Protein AF-A0A9W9YYZ0-F1 (afdb_monomer)

Secondary structure (DSSP, 8-state):
--------GGGGSPBGGGS-HHHHHHHHHHHS-S-SSSS-HHHHHHHTT--HHHHHHHHTSS-HHHHHHHHHTTSBHHHHHHHHHHTT-HHHHHHHHTTTTTSPPHHHHHHHHHHHHHHHHSPBSSS-------S-----STTSHHHHHHHHHHH-S-EEEEESTTTTT-HHHHHHHHHHHHS-HHHHHHHEEEEE--GGGGGG--TTTTTS--EETTTS-HHHHHHHHHHHTTB---

Foldseek 3Di:
DDPPDDDDPQQQFFFQLQFDPVLLVLLQPLQVDPDPPDNHVLQLCVLLVDDPVVSVVLVVDPRSSVVCCVPVRSDGLVVSLVSCVVSVVPVSSVVSVVRRVVGDGNNVVVVVVVLVVVLVPFDFDPLADDDPPPVPPPDDDDPVQPVVLVVCLVRHQADEAEQDPVLVVDPVNVSVVVSLVPDDPVSNLLHYAYEYDDPVRPVVPDPSCVPHDYQYCPPDDPVVSSVVVSVSSRTDDD

Structure (mmCIF, N/CA/C/O backbone):
data_AF-A0A9W9YYZ0-F1
#
_entry.id   AF-A0A9W9YYZ0-F1
#
loop_
_atom_site.group_PDB
_atom_site.id
_atom_site.type_symbol
_atom_site.label_atom_id
_atom_site.label_alt_id
_atom_site.label_comp_id
_atom_site.label_asym_id
_atom_site.label_entity_id
_atom_site.label_seq_id
_atom_site.pdbx_PDB_ins_code
_atom_site.Cartn_x
_atom_site.Cartn_y
_atom_site.Cartn_z
_atom_site.occupancy
_atom_site.B_iso_or_equiv
_atom_site.auth_seq_id
_atom_site.auth_comp_id
_atom_site.auth_asym_id
_atom_site.auth_atom_id
_atom_site.pdbx_PDB_model_num
ATOM 1 N N . MET A 1 1 ? -28.526 -23.597 -0.978 1.00 31.61 1 MET A N 1
ATOM 2 C CA . MET A 1 1 ? -27.496 -24.204 -1.844 1.00 31.61 1 MET A CA 1
ATOM 3 C C . MET A 1 1 ? -26.631 -23.067 -2.337 1.00 31.61 1 MET A C 1
ATOM 5 O O . MET A 1 1 ? -27.160 -22.155 -2.956 1.00 31.61 1 MET A O 1
ATOM 9 N N . ALA A 1 2 ? -25.381 -23.022 -1.882 1.00 35.69 2 ALA A N 1
ATOM 10 C CA . ALA A 1 2 ? -24.459 -21.939 -2.191 1.00 35.69 2 ALA A CA 1
ATOM 11 C C . ALA A 1 2 ? -24.052 -22.037 -3.664 1.00 35.69 2 ALA A C 1
ATOM 13 O O . ALA A 1 2 ? -23.705 -23.118 -4.132 1.00 35.69 2 ALA A O 1
ATOM 14 N N . HIS A 1 3 ? -24.140 -20.917 -4.377 1.00 35.41 3 HIS A N 1
ATOM 15 C CA . HIS A 1 3 ? -23.473 -20.754 -5.656 1.00 35.41 3 HIS A CA 1
ATOM 16 C C . HIS A 1 3 ? -21.964 -20.764 -5.381 1.00 35.41 3 HIS A C 1
ATOM 18 O O . HIS A 1 3 ? -21.430 -19.786 -4.862 1.00 35.41 3 HIS A O 1
ATOM 24 N N . ASP A 1 4 ? -21.309 -21.890 -5.665 1.00 41.94 4 ASP A N 1
ATOM 25 C CA . ASP A 1 4 ? -19.878 -21.916 -5.958 1.00 41.94 4 ASP A CA 1
ATOM 26 C C . ASP A 1 4 ? -19.694 -21.114 -7.250 1.00 41.94 4 ASP A C 1
ATOM 28 O O . ASP A 1 4 ? -19.924 -21.607 -8.354 1.00 41.94 4 ASP A O 1
ATOM 32 N N . GLU A 1 5 ? -19.403 -19.823 -7.098 1.00 50.62 5 GLU A N 1
ATOM 33 C CA . GLU A 1 5 ? -18.944 -18.988 -8.199 1.00 50.62 5 GLU A CA 1
ATOM 34 C C . GLU A 1 5 ? -17.566 -19.489 -8.647 1.00 50.62 5 GLU A C 1
ATOM 36 O O . GLU A 1 5 ? -16.639 -19.627 -7.849 1.00 50.62 5 GLU A O 1
ATOM 41 N N . ASP A 1 6 ? -17.497 -19.776 -9.942 1.00 46.56 6 ASP A N 1
ATOM 42 C CA . ASP A 1 6 ? -16.366 -20.223 -10.748 1.00 46.56 6 ASP A CA 1
ATOM 43 C C . ASP A 1 6 ? -14.996 -19.732 -10.229 1.00 46.56 6 ASP A C 1
ATOM 45 O O . ASP A 1 6 ? -14.634 -18.552 -10.320 1.00 46.56 6 ASP A O 1
ATOM 49 N N . ILE A 1 7 ? -14.225 -20.652 -9.641 1.00 48.91 7 ILE A N 1
ATOM 50 C CA . ILE A 1 7 ? -12.897 -20.383 -9.081 1.00 48.91 7 ILE A CA 1
ATOM 51 C C . ILE A 1 7 ? -11.905 -20.307 -10.242 1.00 48.91 7 ILE A C 1
ATOM 53 O O . ILE A 1 7 ? -11.339 -21.313 -10.668 1.00 48.91 7 ILE A O 1
ATOM 57 N N . THR A 1 8 ? -11.665 -19.103 -10.756 1.00 57.97 8 THR A N 1
ATOM 58 C CA . THR A 1 8 ? -10.634 -18.892 -11.779 1.00 57.97 8 THR A CA 1
ATOM 59 C C . THR A 1 8 ? -9.250 -18.753 -11.132 1.00 57.97 8 THR A C 1
ATOM 61 O O . THR A 1 8 ? -9.070 -18.040 -10.144 1.00 57.97 8 THR A O 1
ATOM 64 N N . SER A 1 9 ? -8.241 -19.430 -11.696 1.00 60.69 9 SER A N 1
ATOM 65 C CA . SER A 1 9 ? -6.830 -19.388 -11.253 1.00 60.69 9 SER A CA 1
ATOM 66 C C . SER A 1 9 ? -6.274 -17.959 -11.104 1.00 60.69 9 SER A C 1
ATOM 68 O O . SER A 1 9 ? -5.409 -17.718 -10.263 1.00 60.69 9 SER A O 1
ATOM 70 N N . ALA A 1 10 ? -6.816 -17.008 -11.871 1.00 63.31 10 ALA A N 1
ATOM 71 C CA . ALA A 1 10 ? -6.419 -15.602 -11.894 1.00 63.31 10 ALA A CA 1
ATOM 72 C C . ALA A 1 10 ? -6.662 -14.859 -10.563 1.00 63.31 10 ALA A C 1
ATOM 74 O O . ALA A 1 10 ? -5.933 -13.930 -10.228 1.00 63.31 10 ALA A O 1
ATOM 75 N N . ASP A 1 11 ? -7.642 -15.275 -9.754 1.00 67.75 11 ASP A N 1
ATOM 76 C CA . ASP A 1 11 ? -7.996 -14.570 -8.509 1.00 67.75 11 ASP A CA 1
ATOM 77 C C . ASP A 1 11 ? -6.994 -14.793 -7.357 1.00 67.75 11 ASP A C 1
ATOM 79 O O . ASP A 1 11 ? -7.051 -14.102 -6.328 1.00 67.75 11 ASP A O 1
ATOM 83 N N . ASN A 1 12 ? -6.072 -15.745 -7.526 1.00 79.38 12 ASN A N 1
ATOM 84 C CA . ASN A 1 12 ? -4.993 -16.026 -6.579 1.00 79.38 12 ASN A CA 1
ATOM 85 C C . ASN A 1 12 ? -3.686 -15.304 -6.933 1.00 79.38 12 ASN A C 1
ATOM 87 O O . ASN A 1 12 ? -2.790 -15.226 -6.089 1.00 79.38 12 ASN A O 1
ATOM 91 N N . GLU A 1 13 ? -3.566 -14.767 -8.146 1.00 87.38 13 GLU A N 1
ATOM 92 C CA . GLU A 1 13 ? -2.352 -14.095 -8.595 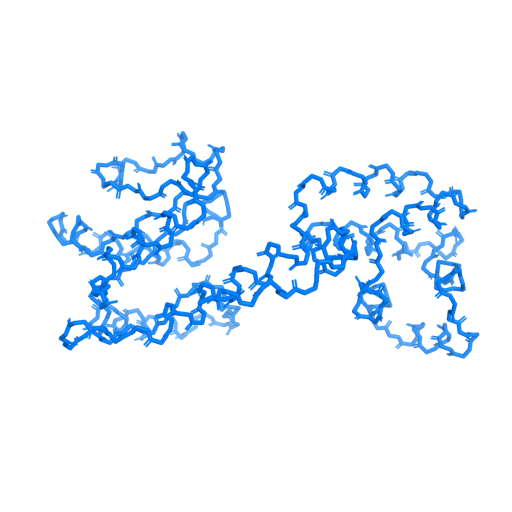1.00 87.38 13 GLU A CA 1
ATOM 93 C C . GLU A 1 13 ? -2.302 -12.666 -8.056 1.00 87.38 13 GLU A C 1
ATOM 95 O O . GLU A 1 13 ? -3.263 -11.902 -8.133 1.00 87.38 13 GLU A O 1
ATOM 100 N N . LYS A 1 14 ? -1.169 -12.298 -7.456 1.00 91.12 14 LYS A N 1
ATOM 101 C CA . LYS A 1 14 ? -0.983 -10.968 -6.871 1.00 91.12 14 LYS A CA 1
ATOM 102 C C . LYS A 1 14 ? -0.700 -9.956 -7.977 1.00 91.12 14 LYS A C 1
ATOM 104 O O . LYS A 1 14 ? 0.178 -10.183 -8.813 1.00 91.12 14 LYS A O 1
ATOM 109 N N . LEU A 1 15 ? -1.427 -8.843 -7.951 1.00 92.19 15 LEU A N 1
ATOM 110 C CA . LEU A 1 15 ? -1.384 -7.803 -8.978 1.00 92.19 15 LEU A CA 1
ATOM 111 C C . LEU A 1 15 ? -0.558 -6.603 -8.523 1.00 92.19 15 LEU A C 1
ATOM 113 O O . LEU A 1 15 ? -0.473 -6.299 -7.331 1.00 92.19 15 LEU A O 1
ATOM 117 N N . VAL A 1 16 ? 0.026 -5.886 -9.480 1.00 91.62 16 VAL A N 1
ATOM 118 C CA . VAL A 1 16 ? 0.913 -4.748 -9.191 1.00 91.62 16 VAL A CA 1
ATOM 119 C C . VAL A 1 16 ? 0.155 -3.549 -8.620 1.00 91.62 16 VAL A C 1
ATOM 121 O O . VAL A 1 16 ? 0.647 -2.871 -7.715 1.00 91.62 16 VAL A O 1
ATOM 124 N N . LYS A 1 17 ? -1.075 -3.300 -9.080 1.00 90.19 17 LYS A N 1
ATOM 125 C CA . LYS A 1 17 ? -1.920 -2.214 -8.550 1.00 90.19 17 LYS A CA 1
ATOM 126 C C . LYS A 1 17 ? -2.249 -2.378 -7.063 1.00 90.19 17 LYS A C 1
ATOM 128 O O . LYS A 1 17 ? -2.494 -1.389 -6.379 1.00 90.19 17 LYS A O 1
ATOM 133 N N . ASP A 1 18 ? -2.244 -3.618 -6.577 1.00 89.12 18 ASP A N 1
ATOM 134 C CA . ASP A 1 18 ? -2.640 -3.977 -5.215 1.00 89.12 18 ASP A CA 1
ATOM 135 C C . ASP A 1 18 ? -1.448 -3.966 -4.237 1.00 89.12 18 ASP A C 1
ATOM 137 O O . ASP A 1 18 ? -1.611 -4.222 -3.040 1.00 89.12 18 ASP A O 1
ATOM 141 N N . MET A 1 19 ? -0.246 -3.650 -4.732 1.00 88.00 19 MET A N 1
ATOM 142 C CA . MET A 1 19 ? 0.967 -3.534 -3.926 1.00 88.00 19 MET A CA 1
ATOM 143 C C . MET A 1 19 ? 0.906 -2.345 -2.950 1.00 88.00 19 MET A C 1
ATOM 145 O O . MET A 1 19 ? 0.228 -1.346 -3.205 1.00 88.00 19 MET A O 1
ATOM 149 N N . PRO A 1 20 ? 1.639 -2.411 -1.821 1.00 85.31 20 PRO A N 1
ATOM 150 C CA . PRO A 1 20 ? 1.725 -1.293 -0.888 1.00 85.31 20 PRO A CA 1
ATOM 151 C C . PRO A 1 20 ? 2.354 -0.054 -1.540 1.00 85.31 20 PRO A C 1
ATOM 153 O O . PRO A 1 20 ? 3.212 -0.157 -2.415 1.00 85.31 20 PRO A O 1
ATOM 156 N N . LYS A 1 21 ? 1.983 1.134 -1.046 1.00 85.25 21 LYS A N 1
ATOM 157 C CA . LYS A 1 21 ? 2.459 2.432 -1.568 1.00 85.25 21 LYS A CA 1
ATOM 158 C C . LYS A 1 21 ? 3.984 2.550 -1.615 1.00 85.25 21 LYS A C 1
ATOM 160 O O . LYS A 1 21 ? 4.525 3.181 -2.523 1.00 85.25 21 LYS A O 1
ATOM 165 N N . ASP A 1 22 ? 4.673 1.930 -0.665 1.00 85.44 22 ASP A N 1
ATOM 166 C CA . ASP A 1 22 ? 6.136 1.914 -0.613 1.00 85.44 22 ASP A CA 1
ATOM 167 C C . ASP A 1 22 ? 6.735 1.207 -1.835 1.00 85.44 22 ASP A C 1
ATOM 169 O O . ASP A 1 22 ? 7.744 1.659 -2.374 1.00 85.44 22 ASP A O 1
ATOM 173 N N . ALA A 1 23 ? 6.079 0.152 -2.332 1.00 89.19 23 ALA A N 1
ATOM 174 C CA . ALA A 1 23 ? 6.495 -0.545 -3.544 1.00 89.19 23 ALA A CA 1
ATOM 175 C C . ALA A 1 23 ? 6.321 0.339 -4.785 1.00 89.19 23 ALA A C 1
ATOM 177 O O . ALA A 1 23 ? 7.225 0.424 -5.613 1.00 89.19 23 ALA A O 1
ATOM 178 N N . HIS A 1 24 ? 5.194 1.051 -4.900 1.00 92.31 24 HIS A N 1
ATOM 179 C CA . HIS A 1 24 ? 4.974 2.005 -5.996 1.00 92.31 24 HIS A CA 1
ATOM 180 C C . HIS A 1 24 ? 5.991 3.148 -5.952 1.00 92.31 24 HIS A C 1
ATOM 182 O O . HIS A 1 24 ? 6.546 3.527 -6.979 1.00 92.31 24 HIS A O 1
ATOM 188 N N . THR A 1 25 ? 6.297 3.652 -4.757 1.00 90.12 25 THR A N 1
ATOM 189 C CA . THR A 1 25 ? 7.314 4.695 -4.551 1.00 90.12 25 THR A CA 1
ATOM 190 C C . THR A 1 25 ? 8.702 4.208 -4.962 1.00 90.12 25 THR A C 1
ATOM 192 O O . THR A 1 25 ? 9.439 4.933 -5.634 1.00 90.12 25 THR A O 1
ATOM 195 N N . MET A 1 26 ? 9.047 2.968 -4.605 1.00 92.50 26 MET A N 1
ATOM 196 C CA . MET A 1 26 ? 10.281 2.315 -5.035 1.00 92.50 26 MET A CA 1
ATOM 197 C C . MET A 1 26 ? 10.333 2.210 -6.568 1.00 92.50 26 MET A C 1
ATOM 199 O O . MET A 1 26 ? 11.279 2.713 -7.174 1.00 92.50 26 MET A O 1
ATOM 203 N N . LEU A 1 27 ? 9.288 1.684 -7.217 1.00 92.50 27 LEU A N 1
ATOM 204 C CA . LEU A 1 27 ? 9.217 1.585 -8.681 1.00 92.50 27 LEU A CA 1
ATOM 205 C C . LEU A 1 27 ? 9.415 2.943 -9.366 1.00 92.50 27 LEU A C 1
ATOM 207 O O . LEU A 1 27 ? 10.228 3.054 -10.284 1.00 92.50 27 LEU A O 1
ATOM 211 N N . ILE A 1 28 ? 8.734 3.989 -8.888 1.00 91.81 28 ILE A N 1
ATOM 212 C CA . ILE A 1 28 ? 8.876 5.355 -9.410 1.00 91.81 28 ILE A CA 1
ATOM 213 C C . ILE A 1 28 ? 10.330 5.824 -9.294 1.00 91.81 28 ILE A C 1
ATOM 215 O O . ILE A 1 28 ? 10.915 6.272 -10.277 1.00 91.81 28 ILE A O 1
ATOM 219 N N . LYS A 1 29 ? 10.948 5.670 -8.119 1.00 90.12 29 LYS A N 1
ATOM 220 C CA . LYS A 1 29 ? 12.329 6.110 -7.873 1.00 90.12 29 LYS A CA 1
ATOM 221 C C . LYS A 1 29 ? 13.344 5.400 -8.776 1.00 90.12 29 LYS A C 1
ATOM 223 O O . LYS A 1 29 ? 14.281 6.038 -9.253 1.00 90.12 29 LYS A O 1
ATOM 228 N N . HIS A 1 30 ? 13.179 4.096 -8.995 1.00 88.44 30 HIS A N 1
ATOM 229 C CA . HIS A 1 30 ? 14.150 3.280 -9.727 1.00 88.44 30 HIS A CA 1
ATOM 230 C C . HIS A 1 30 ? 13.963 3.303 -11.250 1.00 88.44 30 HIS A C 1
ATOM 232 O O . HIS A 1 30 ? 14.950 3.172 -11.984 1.00 88.44 30 HIS A O 1
ATOM 238 N N . LEU A 1 31 ? 12.726 3.456 -11.733 1.00 89.50 31 LEU A N 1
ATOM 239 C CA . LEU A 1 31 ? 12.404 3.482 -13.164 1.00 89.50 31 LEU A CA 1
ATOM 240 C C . LEU A 1 31 ? 12.358 4.899 -13.745 1.00 89.50 31 LEU A C 1
ATOM 242 O O . LEU A 1 31 ? 12.490 5.047 -14.959 1.00 89.50 31 LEU A O 1
ATOM 246 N N . GLN A 1 32 ? 12.252 5.937 -12.913 1.00 88.31 32 GLN A N 1
ATOM 247 C CA . GLN A 1 32 ? 12.321 7.342 -13.325 1.00 88.31 32 GLN A CA 1
ATOM 248 C C . GLN A 1 32 ? 13.553 8.051 -12.723 1.00 88.31 32 GLN A C 1
ATOM 250 O O . GLN A 1 32 ? 13.413 9.004 -11.950 1.00 88.31 32 GLN A O 1
ATOM 255 N N . PRO A 1 33 ? 14.786 7.601 -13.037 1.00 80.62 33 PRO A N 1
ATOM 256 C CA . PRO A 1 33 ? 15.986 8.274 -12.561 1.00 80.62 33 PRO A CA 1
ATOM 257 C C . PRO A 1 33 ? 16.118 9.667 -13.190 1.00 80.62 33 PRO A C 1
ATOM 259 O O . PRO A 1 33 ? 15.729 9.896 -14.333 1.00 80.62 33 PRO A O 1
ATOM 262 N N . LYS A 1 34 ? 16.748 10.597 -12.461 1.00 71.38 34 LYS A N 1
ATOM 263 C CA . LYS A 1 34 ? 17.089 11.935 -12.985 1.00 71.38 34 LYS A CA 1
ATOM 264 C C . LYS A 1 34 ? 18.114 11.884 -14.125 1.00 71.38 34 LYS A C 1
ATOM 266 O O . LYS A 1 34 ? 18.208 12.824 -14.906 1.00 71.38 34 LYS A O 1
ATOM 271 N N . ASN A 1 35 ? 18.899 10.808 -14.196 1.00 67.81 35 ASN A N 1
ATOM 272 C CA . ASN A 1 35 ? 19.857 10.586 -15.269 1.00 67.81 35 ASN A CA 1
ATOM 273 C C . ASN A 1 35 ? 19.159 9.907 -16.457 1.00 67.81 35 ASN A C 1
ATOM 275 O O . ASN A 1 35 ? 18.571 8.837 -16.306 1.00 67.81 35 ASN A O 1
ATOM 279 N N . ILE A 1 36 ? 19.234 10.539 -17.628 1.00 64.81 36 ILE A N 1
ATOM 280 C CA . ILE A 1 36 ? 18.564 10.111 -18.864 1.00 64.81 36 ILE A CA 1
ATOM 281 C C . ILE A 1 36 ? 19.240 8.862 -19.455 1.00 64.81 36 ILE A C 1
ATOM 283 O O . ILE A 1 36 ? 18.594 8.067 -20.137 1.00 64.81 36 ILE A O 1
ATOM 287 N N . PHE A 1 37 ? 20.527 8.658 -19.164 1.00 60.19 37 PHE A N 1
ATOM 288 C CA . PHE A 1 37 ? 21.305 7.539 -19.680 1.00 60.19 37 PHE A CA 1
ATOM 289 C C . PHE A 1 37 ? 21.118 6.309 -18.784 1.00 60.19 37 PHE A C 1
ATOM 291 O O . PHE A 1 37 ? 21.808 6.134 -17.781 1.00 60.19 37 PHE A O 1
ATOM 298 N N . GLY A 1 38 ? 20.144 5.466 -19.128 1.00 72.06 38 GLY A N 1
ATOM 299 C CA . GLY A 1 38 ? 19.895 4.206 -18.434 1.00 72.06 38 GLY A CA 1
ATOM 300 C C . GLY A 1 38 ? 18.612 3.511 -18.881 1.00 72.06 38 GLY A C 1
ATOM 301 O O . GLY A 1 38 ? 17.783 4.076 -19.593 1.00 72.06 38 GLY A O 1
ATOM 302 N N . ARG A 1 39 ? 18.434 2.265 -18.432 1.00 84.00 39 ARG A N 1
ATOM 303 C CA . ARG A 1 39 ? 17.202 1.499 -18.652 1.00 84.00 39 ARG A CA 1
ATOM 304 C C . ARG A 1 39 ? 16.124 1.972 -17.684 1.00 84.00 39 ARG A C 1
ATOM 306 O O . ARG A 1 39 ? 16.121 1.609 -16.505 1.00 84.00 39 ARG A O 1
ATOM 313 N N . ASN A 1 40 ? 15.264 2.836 -18.202 1.00 90.12 40 ASN A N 1
ATOM 314 C CA . ASN A 1 40 ? 14.230 3.552 -17.469 1.00 90.12 40 ASN A CA 1
ATOM 315 C C . ASN A 1 40 ? 12.827 3.057 -17.863 1.00 90.12 40 ASN A C 1
ATOM 317 O O . ASN A 1 40 ? 12.664 2.068 -18.583 1.00 90.12 40 ASN A O 1
ATOM 321 N N . TYR A 1 41 ? 11.813 3.777 -17.390 1.00 91.69 41 TYR A N 1
ATOM 322 C CA . TYR A 1 41 ? 10.408 3.488 -17.639 1.00 91.69 41 TYR A CA 1
ATOM 323 C C . TYR A 1 41 ? 10.030 3.422 -19.124 1.00 91.69 41 TYR A C 1
ATOM 325 O O . TYR A 1 41 ? 9.053 2.756 -19.434 1.00 91.69 41 TYR A O 1
ATOM 333 N N . LYS A 1 42 ? 10.774 4.057 -20.044 1.00 92.06 42 LYS A N 1
ATOM 334 C CA . LYS A 1 42 ? 10.462 4.033 -21.484 1.00 92.06 42 LYS A CA 1
ATOM 335 C C . LYS A 1 42 ? 10.657 2.637 -22.069 1.00 92.06 42 LYS A C 1
ATOM 337 O O . LYS A 1 42 ? 9.759 2.107 -22.710 1.00 92.06 42 LYS A O 1
ATOM 342 N N . LEU A 1 43 ? 11.804 2.016 -21.779 1.00 92.00 43 LEU A N 1
ATOM 343 C CA . LEU A 1 43 ? 12.082 0.636 -22.192 1.00 92.00 43 LEU A CA 1
ATOM 344 C C . LEU A 1 43 ? 11.133 -0.349 -21.501 1.00 92.00 43 LEU A C 1
ATOM 346 O O . LEU A 1 43 ? 10.720 -1.345 -22.087 1.00 92.00 43 LEU A O 1
ATOM 350 N N . PHE A 1 44 ? 10.782 -0.067 -20.247 1.00 93.38 44 PHE A N 1
ATOM 351 C CA . PHE A 1 44 ? 9.818 -0.882 -19.522 1.00 93.38 44 PHE A CA 1
ATOM 352 C C . PHE A 1 44 ? 8.404 -0.776 -20.120 1.00 93.38 44 PHE A C 1
ATOM 354 O O . PHE A 1 44 ? 7.737 -1.793 -20.284 1.00 93.38 44 PHE A O 1
ATOM 361 N N . ALA A 1 45 ? 7.969 0.427 -20.504 1.00 93.75 45 ALA A N 1
ATOM 362 C CA . ALA A 1 45 ? 6.695 0.665 -21.177 1.00 93.75 45 ALA A CA 1
ATOM 363 C C . ALA A 1 45 ? 6.638 -0.041 -22.540 1.00 93.75 45 ALA A C 1
ATOM 365 O O . ALA A 1 45 ? 5.661 -0.728 -22.827 1.00 93.75 45 ALA A O 1
ATOM 366 N N . ASP A 1 46 ? 7.706 0.038 -23.335 1.00 93.62 46 ASP A N 1
ATOM 367 C CA . ASP A 1 46 ? 7.830 -0.700 -24.599 1.00 93.62 46 ASP A CA 1
ATOM 368 C C . ASP A 1 46 ? 7.628 -2.214 -24.387 1.00 93.62 46 ASP A C 1
ATOM 370 O O . ASP A 1 46 ? 6.750 -2.827 -24.994 1.00 93.62 46 ASP A O 1
ATOM 374 N N . LYS A 1 47 ? 8.320 -2.802 -23.400 1.00 92.94 47 LYS A N 1
ATOM 375 C CA . LYS A 1 47 ? 8.140 -4.217 -23.017 1.00 92.94 47 LYS A CA 1
ATOM 376 C C . LYS A 1 47 ? 6.738 -4.554 -22.496 1.00 92.94 47 LYS A C 1
ATOM 378 O O . LYS A 1 47 ? 6.292 -5.691 -22.631 1.00 92.94 47 LYS A O 1
ATOM 383 N N . LEU A 1 48 ? 6.027 -3.591 -21.912 1.00 92.69 48 LEU A N 1
ATOM 384 C CA . LEU A 1 48 ? 4.632 -3.745 -21.480 1.00 92.69 48 LEU A CA 1
ATOM 385 C C . LEU A 1 48 ? 3.621 -3.656 -22.639 1.00 92.69 48 LEU A C 1
ATOM 387 O O . LEU A 1 48 ? 2.423 -3.890 -22.413 1.00 92.69 48 LEU A O 1
ATOM 391 N N . GLY A 1 49 ? 4.098 -3.362 -23.854 1.00 92.50 49 GLY A N 1
ATOM 392 C CA . GLY A 1 49 ? 3.315 -3.261 -25.083 1.00 92.50 49 GLY A CA 1
ATOM 393 C C . GLY A 1 49 ? 2.784 -1.858 -25.374 1.00 92.50 49 GLY A C 1
ATOM 394 O O . GLY A 1 49 ? 1.766 -1.739 -26.053 1.00 92.50 49 GLY A O 1
ATOM 395 N N . TYR A 1 50 ? 3.403 -0.807 -24.828 1.00 93.56 50 TYR A N 1
ATOM 396 C CA . TYR A 1 50 ? 3.078 0.570 -25.211 1.00 93.56 50 TYR A CA 1
ATOM 397 C C . TYR A 1 50 ? 3.573 0.854 -26.629 1.00 93.56 50 TYR A C 1
ATOM 399 O O . TYR A 1 50 ? 4.669 0.440 -27.002 1.00 93.56 50 TYR A O 1
ATOM 407 N N . SER A 1 51 ? 2.790 1.594 -27.415 1.00 94.56 51 SER A N 1
ATOM 408 C CA . SER A 1 51 ? 3.280 2.093 -28.697 1.00 94.56 51 SER A CA 1
ATOM 409 C C . SER A 1 51 ? 4.278 3.232 -28.485 1.00 94.56 51 SER A C 1
ATOM 411 O O . SER A 1 51 ? 4.310 3.880 -27.436 1.00 94.56 51 SER A O 1
ATOM 413 N N . TYR A 1 52 ? 5.057 3.547 -29.519 1.00 92.19 52 TYR A N 1
ATOM 414 C CA . TYR A 1 52 ? 5.956 4.701 -29.492 1.00 92.19 52 TYR A CA 1
ATOM 415 C C . TYR A 1 52 ? 5.226 6.013 -29.144 1.00 92.19 52 TYR A C 1
ATOM 417 O O . TYR A 1 52 ? 5.743 6.828 -28.382 1.00 92.19 52 TYR A O 1
ATOM 425 N N . GLN A 1 53 ? 4.006 6.197 -29.660 1.00 93.19 53 GLN A N 1
ATOM 426 C CA . GLN A 1 53 ? 3.187 7.380 -29.385 1.00 93.19 53 GLN A CA 1
ATOM 427 C C . GLN A 1 53 ? 2.745 7.433 -27.921 1.00 93.19 53 GLN A C 1
ATOM 429 O O . GLN A 1 53 ? 2.785 8.498 -27.308 1.00 93.19 53 GLN A O 1
ATOM 434 N N . ASP A 1 54 ? 2.391 6.288 -27.335 1.00 92.75 54 ASP A N 1
ATOM 435 C CA . ASP A 1 54 ? 2.010 6.229 -25.924 1.00 92.75 54 ASP A CA 1
ATOM 436 C C . ASP A 1 54 ? 3.211 6.522 -25.013 1.00 92.75 54 ASP A C 1
ATOM 438 O O . ASP A 1 54 ? 3.074 7.203 -23.999 1.00 92.75 54 ASP A O 1
ATOM 442 N N . ILE A 1 55 ? 4.414 6.075 -25.390 1.00 92.75 55 ILE A N 1
ATOM 443 C CA . ILE A 1 55 ? 5.647 6.398 -24.660 1.00 92.75 55 ILE A CA 1
ATOM 444 C C . ILE A 1 55 ? 5.934 7.902 -24.735 1.00 92.75 55 ILE A C 1
ATOM 446 O O . ILE A 1 55 ? 6.204 8.516 -23.704 1.00 92.75 55 ILE A O 1
ATOM 450 N N . GLN A 1 56 ? 5.804 8.527 -25.910 1.00 92.25 56 GLN A N 1
ATOM 451 C CA . GLN A 1 56 ? 5.919 9.986 -26.037 1.00 92.25 56 GLN A CA 1
ATOM 452 C C . GLN A 1 56 ? 4.868 10.724 -25.199 1.00 92.25 56 GLN A C 1
ATOM 454 O O . GLN A 1 56 ? 5.164 11.748 -24.582 1.00 92.25 56 GLN A O 1
ATOM 459 N N . TYR A 1 57 ? 3.644 10.199 -25.134 1.00 92.88 57 TYR A N 1
ATOM 460 C CA . TYR A 1 57 ? 2.606 10.755 -24.277 1.00 92.88 57 TYR A CA 1
ATOM 461 C C . TYR A 1 57 ? 2.990 10.664 -22.797 1.00 92.88 57 TYR A C 1
ATOM 463 O O . TYR A 1 57 ? 2.868 11.659 -22.086 1.00 92.88 57 TYR A O 1
ATOM 471 N N . LEU A 1 58 ? 3.516 9.526 -22.338 1.00 90.81 58 LEU A N 1
ATOM 472 C CA . LEU A 1 58 ? 4.019 9.363 -20.971 1.00 90.81 58 LEU A CA 1
ATOM 473 C C . LEU A 1 58 ? 5.150 10.351 -20.649 1.00 90.81 58 LEU A C 1
ATOM 475 O O . LEU A 1 58 ? 5.194 10.884 -19.546 1.00 90.81 58 LEU A O 1
ATOM 479 N N . GLU A 1 59 ? 6.033 10.650 -21.603 1.00 88.62 59 GLU A N 1
ATOM 480 C CA . GLU A 1 59 ? 7.109 11.636 -21.418 1.00 88.62 59 GLU A CA 1
ATOM 481 C C . GLU A 1 59 ? 6.597 13.050 -21.137 1.00 88.62 59 GLU A C 1
ATOM 483 O O . GLU A 1 59 ? 7.247 13.805 -20.417 1.00 88.62 59 GLU A O 1
ATOM 488 N N . SER A 1 60 ? 5.427 13.402 -21.675 1.00 88.25 60 SER A N 1
ATOM 489 C CA . SER A 1 60 ? 4.793 14.702 -21.428 1.00 88.25 60 SER A CA 1
ATOM 490 C C . SER A 1 60 ? 4.184 14.835 -20.025 1.00 88.25 60 SER A C 1
ATOM 492 O O . SER A 1 60 ? 3.685 15.901 -19.665 1.00 88.25 60 SER A O 1
ATOM 494 N N . LYS A 1 61 ? 4.184 13.758 -19.230 1.00 88.12 61 LYS A N 1
ATOM 495 C CA . LYS A 1 61 ? 3.542 13.694 -17.915 1.00 88.12 61 LYS A CA 1
ATOM 496 C C . LYS A 1 61 ? 4.547 13.917 -16.797 1.00 88.12 61 LYS A C 1
ATOM 498 O O . LYS A 1 61 ? 5.678 13.449 -16.852 1.00 88.12 61 LYS A O 1
ATOM 503 N N . ASP A 1 62 ? 4.071 14.504 -15.702 1.00 85.56 62 ASP A N 1
ATOM 504 C CA . ASP A 1 62 ? 4.886 14.693 -14.496 1.00 85.56 62 ASP A CA 1
ATOM 505 C C . ASP A 1 62 ? 5.256 13.362 -13.814 1.00 85.56 62 ASP A C 1
ATOM 507 O O . ASP A 1 62 ? 6.291 13.252 -13.152 1.00 85.56 62 ASP A O 1
ATOM 511 N N . LYS A 1 63 ? 4.401 12.336 -13.951 1.00 88.62 63 LYS A N 1
ATOM 512 C CA . LYS A 1 63 ? 4.521 11.049 -13.241 1.00 88.62 63 LYS A CA 1
ATOM 513 C C . LYS A 1 63 ? 4.291 9.832 -14.156 1.00 88.62 63 LYS A C 1
ATOM 515 O O . LYS A 1 63 ? 3.347 9.072 -13.931 1.00 88.62 63 LYS A O 1
ATOM 520 N N . PRO A 1 64 ? 5.153 9.604 -15.162 1.00 91.88 64 PRO A N 1
ATOM 521 C CA . PRO A 1 64 ? 4.995 8.526 -16.139 1.00 91.88 64 PRO A CA 1
ATOM 522 C C . PRO A 1 64 ? 4.904 7.135 -15.502 1.00 91.88 64 PRO A C 1
ATOM 524 O O . PRO A 1 64 ? 4.047 6.342 -15.878 1.00 91.88 64 PRO A O 1
ATOM 527 N N . VAL A 1 65 ? 5.736 6.827 -14.499 1.00 92.38 65 VAL A N 1
ATOM 528 C CA . VAL A 1 65 ? 5.719 5.497 -13.858 1.00 92.38 65 VAL A CA 1
ATOM 529 C C . VAL A 1 65 ? 4.433 5.260 -13.069 1.00 92.38 65 VAL A C 1
ATOM 531 O O . VAL A 1 65 ? 3.908 4.150 -13.079 1.00 92.38 65 VAL A O 1
ATOM 534 N N . GLN A 1 66 ? 3.898 6.296 -12.416 1.00 92.25 66 GLN A N 1
ATOM 535 C CA . GLN A 1 66 ? 2.619 6.183 -11.717 1.00 92.25 66 GLN A CA 1
ATOM 536 C C . GLN A 1 66 ? 1.492 5.853 -12.704 1.00 92.25 66 GLN A C 1
ATOM 538 O O . GLN A 1 66 ? 0.692 4.964 -12.433 1.00 92.25 66 GLN A O 1
ATOM 543 N N . G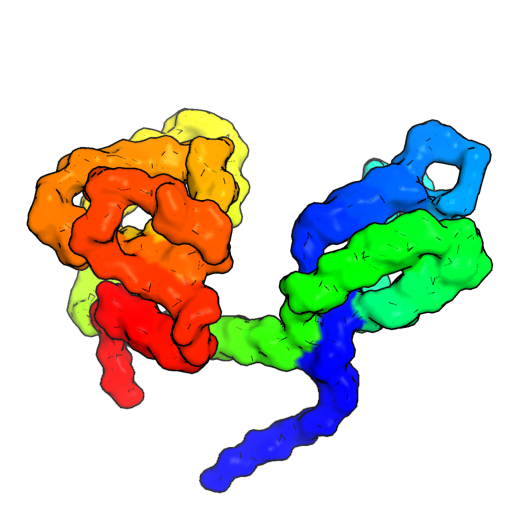LN A 1 67 ? 1.478 6.501 -13.870 1.00 92.56 67 GLN A N 1
ATOM 544 C CA . GLN A 1 67 ? 0.482 6.227 -14.902 1.00 92.56 67 GLN A CA 1
ATOM 545 C C . GLN A 1 67 ? 0.588 4.792 -15.447 1.00 92.56 67 GLN A C 1
ATOM 547 O O . GLN A 1 67 ? -0.430 4.125 -15.602 1.00 92.56 67 GLN A O 1
ATOM 552 N N . ILE A 1 68 ? 1.803 4.270 -15.654 1.00 93.81 68 ILE A N 1
ATOM 553 C CA . ILE A 1 68 ? 2.001 2.867 -16.065 1.00 93.81 68 ILE A CA 1
ATOM 554 C C . ILE A 1 68 ? 1.419 1.897 -15.023 1.00 93.81 68 ILE A C 1
ATOM 556 O O . ILE A 1 68 ? 0.793 0.901 -15.385 1.00 93.81 68 ILE A O 1
ATOM 560 N N . ILE A 1 69 ? 1.601 2.177 -13.727 1.00 93.19 69 ILE A N 1
ATOM 561 C CA . ILE A 1 69 ? 1.022 1.364 -12.644 1.00 93.19 69 ILE A CA 1
ATOM 562 C C . ILE A 1 69 ? -0.510 1.434 -12.670 1.00 93.19 69 ILE A C 1
ATOM 564 O O . ILE A 1 69 ? -1.166 0.419 -12.459 1.00 93.19 69 ILE A O 1
ATOM 568 N N . GLU A 1 70 ? -1.092 2.597 -12.948 1.00 90.50 70 GLU A N 1
ATOM 569 C CA . GLU A 1 70 ? -2.547 2.765 -13.014 1.00 90.50 70 GLU A CA 1
ATOM 570 C C . GLU A 1 70 ? -3.163 2.054 -14.233 1.00 90.50 70 GLU A C 1
ATOM 572 O O . GLU A 1 70 ? -4.204 1.414 -14.104 1.00 90.50 70 GLU A O 1
ATOM 577 N N . GLU A 1 71 ? -2.506 2.098 -15.395 1.00 91.94 71 GLU A N 1
ATOM 578 C CA . GLU A 1 71 ? -3.020 1.526 -16.649 1.00 91.94 71 GLU A CA 1
ATOM 579 C C . GLU A 1 71 ? -2.710 0.032 -16.831 1.00 91.94 71 GLU A C 1
ATOM 581 O O . GLU A 1 71 ? -3.494 -0.697 -17.441 1.00 91.94 71 GLU A O 1
ATOM 586 N N . LYS A 1 72 ? -1.556 -0.443 -16.345 1.00 92.44 72 LYS A N 1
ATOM 587 C CA . LYS A 1 72 ? -1.094 -1.838 -16.509 1.00 92.44 72 LYS A CA 1
ATOM 588 C C . LYS A 1 72 ? -0.904 -2.579 -15.190 1.00 92.44 72 LYS A C 1
ATOM 590 O O . LYS A 1 72 ? -0.398 -3.703 -15.194 1.00 92.44 72 LYS A O 1
ATOM 595 N N . GLY A 1 73 ? -1.314 -1.996 -14.066 1.00 88.12 73 GLY A N 1
ATOM 596 C CA . GLY A 1 73 ? -1.199 -2.623 -12.748 1.00 88.12 73 GLY A CA 1
ATOM 597 C C . GLY A 1 73 ? -2.110 -3.833 -12.539 1.00 88.12 73 GLY A C 1
ATOM 598 O O . GLY A 1 73 ? -1.939 -4.546 -11.554 1.00 88.12 73 GLY A O 1
ATOM 599 N N . ASP A 1 74 ? -3.045 -4.084 -13.460 1.00 89.38 74 ASP A N 1
ATOM 600 C CA . ASP A 1 74 ? -3.844 -5.314 -13.525 1.00 89.38 74 ASP A CA 1
ATOM 601 C C . ASP A 1 74 ? -3.027 -6.558 -13.904 1.00 89.38 74 ASP A C 1
ATOM 603 O O . ASP A 1 74 ? -3.522 -7.672 -13.768 1.00 89.38 74 ASP A O 1
ATOM 607 N N . ARG A 1 75 ? -1.786 -6.388 -14.374 1.00 92.12 75 ARG A N 1
ATOM 608 C CA . ARG A 1 75 ? -0.862 -7.502 -14.615 1.00 92.12 75 ARG A CA 1
ATOM 609 C C . ARG A 1 75 ? -0.307 -8.062 -13.307 1.00 92.12 75 ARG A C 1
ATOM 611 O O . ARG A 1 75 ? -0.245 -7.379 -12.277 1.00 92.12 75 ARG A O 1
ATOM 618 N N . THR A 1 76 ? 0.155 -9.306 -13.368 1.00 93.75 76 THR A N 1
ATOM 619 C CA . THR A 1 76 ? 0.737 -9.987 -12.211 1.00 93.75 76 THR A CA 1
ATOM 620 C C . THR A 1 76 ? 2.100 -9.405 -11.831 1.00 93.75 76 THR A C 1
ATOM 622 O O . THR A 1 76 ? 2.869 -8.929 -12.671 1.00 93.75 76 THR A O 1
ATOM 625 N N . ILE A 1 77 ? 2.438 -9.477 -10.541 1.00 93.25 77 ILE A N 1
ATOM 626 C CA . ILE A 1 77 ? 3.770 -9.077 -10.057 1.00 93.25 77 ILE A CA 1
ATOM 627 C C . ILE A 1 77 ? 4.857 -9.958 -10.697 1.00 93.25 77 ILE A C 1
ATOM 629 O O . ILE A 1 77 ? 5.932 -9.464 -11.031 1.00 93.25 77 ILE A O 1
ATOM 633 N N . ALA A 1 78 ? 4.568 -11.244 -10.921 1.00 92.69 78 ALA A N 1
ATOM 634 C CA . ALA A 1 78 ? 5.488 -12.183 -11.561 1.00 92.69 78 ALA A CA 1
ATOM 635 C C . ALA A 1 78 ? 5.829 -11.774 -13.005 1.00 92.69 78 ALA A C 1
ATOM 637 O O . ALA A 1 78 ? 7.003 -11.794 -13.383 1.00 92.69 78 ALA A O 1
ATOM 638 N N . GLU A 1 79 ? 4.837 -11.331 -13.787 1.00 94.31 79 GLU A N 1
ATOM 639 C CA . GLU A 1 79 ? 5.068 -10.777 -15.125 1.00 94.31 79 GLU A CA 1
ATOM 640 C C . GLU A 1 79 ? 6.001 -9.567 -15.068 1.00 94.31 79 GLU A C 1
ATOM 642 O O . GLU A 1 79 ? 7.009 -9.537 -15.771 1.00 94.31 79 GLU A O 1
ATOM 647 N N . TRP A 1 80 ? 5.723 -8.591 -14.201 1.00 94.81 80 TRP A N 1
ATOM 648 C CA . TRP A 1 80 ? 6.561 -7.393 -14.092 1.00 94.81 80 TRP A CA 1
ATOM 649 C C . TRP A 1 80 ? 7.994 -7.735 -13.682 1.00 94.81 80 TRP A C 1
ATOM 651 O O . TRP A 1 80 ? 8.934 -7.197 -14.261 1.00 94.81 80 TRP A O 1
ATOM 661 N N . ILE A 1 81 ? 8.181 -8.675 -12.752 1.00 94.50 81 ILE A N 1
ATOM 662 C CA . ILE A 1 81 ? 9.507 -9.182 -12.371 1.00 94.50 81 ILE A CA 1
ATOM 663 C C . ILE A 1 81 ? 10.227 -9.792 -13.576 1.00 94.50 81 ILE A C 1
ATOM 665 O O . ILE A 1 81 ? 11.411 -9.519 -13.776 1.00 94.50 81 ILE A O 1
ATOM 669 N N . SER A 1 82 ? 9.537 -10.594 -14.392 1.00 95.06 82 SER A N 1
ATOM 670 C CA . SER A 1 82 ? 10.145 -11.193 -15.585 1.00 95.06 82 SER A CA 1
ATOM 671 C C . SER A 1 82 ? 10.586 -10.131 -16.600 1.00 95.06 82 SER A C 1
ATOM 673 O O . SER A 1 82 ? 11.718 -10.181 -17.078 1.00 95.06 82 SER A O 1
ATOM 675 N N . LEU A 1 83 ? 9.759 -9.107 -16.837 1.00 94.31 83 LEU A N 1
ATOM 676 C CA . LEU A 1 83 ? 10.075 -7.995 -17.737 1.00 94.31 83 LEU A CA 1
ATOM 677 C C . LEU A 1 83 ? 11.230 -7.130 -17.205 1.00 94.31 83 LEU A C 1
ATOM 679 O O . LEU A 1 83 ? 12.092 -6.711 -17.977 1.00 94.31 83 LEU A O 1
ATOM 683 N N . LEU A 1 84 ? 11.290 -6.897 -15.888 1.00 93.88 84 LEU A N 1
ATOM 684 C CA . LEU A 1 84 ? 12.389 -6.176 -15.234 1.00 93.88 84 LEU A CA 1
ATOM 685 C C . LEU A 1 84 ? 13.719 -6.940 -15.344 1.00 93.88 84 LEU A C 1
ATOM 687 O O . LEU A 1 84 ? 14.766 -6.339 -15.597 1.00 93.88 84 LEU A O 1
ATOM 691 N N . LYS A 1 85 ? 13.685 -8.271 -15.201 1.00 93.38 85 LYS A N 1
ATOM 692 C CA . LYS A 1 85 ? 14.856 -9.139 -15.402 1.00 93.38 85 LYS A CA 1
ATOM 693 C C . LYS A 1 85 ? 15.309 -9.143 -16.865 1.00 93.38 85 LYS A C 1
ATOM 695 O O . LYS A 1 85 ? 16.513 -9.106 -17.107 1.00 93.38 85 LYS A O 1
ATOM 700 N N . ASP A 1 86 ? 14.373 -9.117 -17.811 1.00 93.56 86 ASP A N 1
ATOM 701 C CA . ASP A 1 86 ? 14.642 -9.084 -19.255 1.00 93.56 86 ASP A CA 1
ATOM 702 C C . ASP A 1 86 ? 15.230 -7.741 -19.730 1.00 93.56 86 ASP A C 1
ATOM 704 O O . ASP A 1 86 ? 16.094 -7.696 -20.599 1.00 93.56 86 ASP A O 1
ATOM 708 N N . MET A 1 87 ? 14.864 -6.620 -19.100 1.00 91.19 87 MET A N 1
ATOM 709 C CA . MET A 1 87 ? 15.592 -5.351 -19.273 1.00 91.19 87 MET A CA 1
ATOM 710 C C . MET A 1 87 ? 16.875 -5.270 -18.419 1.00 91.19 87 MET A C 1
ATOM 712 O O . MET A 1 87 ? 17.418 -4.190 -18.216 1.00 91.19 87 MET A O 1
ATOM 716 N N . GLU A 1 88 ? 17.351 -6.384 -17.863 1.00 90.19 88 GLU A N 1
ATOM 717 C CA . GLU A 1 88 ? 18.499 -6.503 -16.951 1.00 90.19 88 GLU A CA 1
ATOM 718 C C . GLU A 1 88 ? 18.531 -5.452 -15.812 1.00 90.19 88 GLU A C 1
ATOM 720 O O . GLU A 1 88 ? 19.587 -5.004 -15.370 1.00 90.19 88 GLU A O 1
ATOM 725 N N . ARG A 1 89 ? 17.356 -5.075 -15.294 1.00 89.50 89 ARG A N 1
ATOM 726 C CA . ARG A 1 89 ? 17.185 -4.321 -14.040 1.00 89.50 89 ARG A CA 1
ATOM 727 C C . ARG A 1 89 ? 16.869 -5.283 -12.897 1.00 89.50 89 ARG A C 1
ATOM 729 O O . ARG A 1 89 ? 15.801 -5.241 -12.284 1.00 89.50 89 ARG A O 1
ATOM 736 N N . LYS A 1 90 ? 17.812 -6.199 -12.64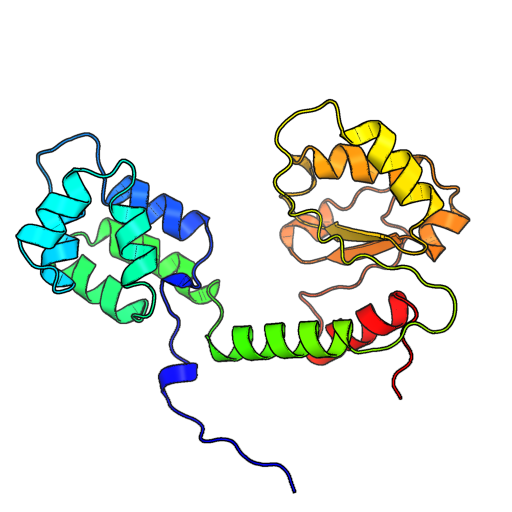4 1.00 90.69 90 LYS A N 1
ATOM 737 C CA . LYS A 1 90 ? 17.704 -7.213 -11.578 1.00 90.69 90 LYS A CA 1
ATOM 738 C C . LYS A 1 90 ? 17.595 -6.574 -10.192 1.00 90.69 90 LYS A C 1
ATOM 740 O O . LYS A 1 90 ? 16.856 -7.086 -9.364 1.00 90.69 90 LYS A O 1
ATOM 745 N N . ASP A 1 91 ? 18.238 -5.421 -10.001 1.00 90.31 91 ASP A N 1
ATOM 746 C CA . ASP A 1 91 ? 18.147 -4.596 -8.792 1.00 90.31 91 ASP A CA 1
ATOM 747 C C . ASP A 1 91 ? 16.689 -4.283 -8.423 1.00 90.31 91 ASP A C 1
ATOM 749 O O . ASP A 1 91 ? 16.250 -4.533 -7.304 1.00 90.31 91 ASP A O 1
ATOM 753 N N . VAL A 1 92 ? 15.906 -3.806 -9.395 1.00 92.00 92 VAL A N 1
ATOM 754 C CA . VAL A 1 92 ? 14.498 -3.444 -9.177 1.00 92.00 92 VAL A CA 1
ATOM 755 C C . VAL A 1 92 ? 13.636 -4.683 -8.983 1.00 92.00 92 VAL A C 1
ATOM 757 O O . VAL A 1 92 ? 12.708 -4.665 -8.181 1.00 92.00 92 VAL A O 1
ATOM 760 N N . ALA A 1 93 ? 13.935 -5.761 -9.711 1.00 93.00 93 ALA A N 1
ATOM 761 C CA . ALA A 1 93 ? 13.208 -7.018 -9.592 1.00 93.00 93 ALA A CA 1
ATOM 762 C C . ALA A 1 93 ? 13.349 -7.625 -8.184 1.00 93.00 93 ALA A C 1
ATOM 764 O O . ALA A 1 93 ? 12.344 -7.999 -7.583 1.00 93.00 93 ALA A O 1
ATOM 765 N N . GLU A 1 94 ? 14.567 -7.662 -7.638 1.00 92.56 94 GLU A N 1
ATOM 766 C CA . GLU A 1 94 ? 14.848 -8.152 -6.282 1.00 92.56 94 GLU A CA 1
ATOM 767 C C . GLU A 1 94 ? 14.176 -7.287 -5.206 1.00 92.56 94 GLU A C 1
ATOM 769 O O . GLU A 1 94 ? 13.617 -7.805 -4.236 1.00 92.56 94 GLU A O 1
ATOM 774 N N . ASP A 1 95 ? 14.174 -5.962 -5.377 1.00 92.38 95 ASP A N 1
ATOM 775 C CA . ASP A 1 95 ? 13.466 -5.065 -4.463 1.00 92.38 95 ASP A CA 1
ATOM 776 C C . ASP A 1 95 ? 11.944 -5.235 -4.542 1.00 92.38 95 ASP A C 1
ATOM 778 O O . ASP A 1 95 ? 11.263 -5.153 -3.517 1.00 92.38 95 ASP A O 1
ATOM 782 N N . LEU A 1 96 ? 11.399 -5.516 -5.729 1.00 91.94 96 LEU A N 1
ATOM 783 C CA . LEU A 1 96 ? 9.970 -5.752 -5.924 1.00 91.94 96 LEU A CA 1
ATOM 784 C C . LEU A 1 96 ? 9.512 -7.080 -5.298 1.00 91.94 96 LEU A C 1
ATOM 786 O O . LEU A 1 96 ? 8.429 -7.138 -4.711 1.00 91.94 96 LEU A O 1
ATOM 790 N N . GLU A 1 97 ? 10.349 -8.122 -5.354 1.00 92.88 97 GLU A N 1
ATOM 791 C CA . GLU A 1 97 ? 10.081 -9.440 -4.759 1.00 92.88 97 GLU A CA 1
ATOM 792 C C . GLU A 1 97 ? 9.804 -9.355 -3.246 1.00 92.88 97 GLU A C 1
ATOM 794 O O . GLU A 1 97 ? 8.905 -10.031 -2.738 1.00 92.88 97 GLU A O 1
ATOM 799 N N . LYS A 1 98 ? 10.470 -8.436 -2.531 1.00 92.88 98 LYS A N 1
ATOM 800 C CA . LYS A 1 98 ? 10.274 -8.198 -1.083 1.00 92.88 98 LYS A CA 1
ATOM 801 C C . LYS A 1 98 ? 8.843 -7.792 -0.714 1.00 92.88 98 LYS A C 1
ATOM 803 O O . LYS A 1 98 ? 8.435 -7.924 0.441 1.00 92.88 98 LYS A O 1
ATOM 808 N N . PHE A 1 99 ? 8.069 -7.281 -1.669 1.00 90.25 99 PHE A N 1
ATOM 809 C CA . PHE A 1 99 ? 6.691 -6.841 -1.448 1.00 90.25 99 PHE A CA 1
ATOM 810 C C . PHE A 1 99 ? 5.647 -7.901 -1.814 1.00 90.25 99 PHE A C 1
ATOM 812 O O . PHE A 1 99 ? 4.466 -7.703 -1.510 1.00 90.25 99 PHE A O 1
ATOM 819 N N . ILE A 1 100 ? 6.046 -9.033 -2.410 1.00 89.75 100 ILE A N 1
ATOM 820 C CA . ILE A 1 100 ? 5.118 -10.103 -2.806 1.00 89.75 100 ILE A CA 1
ATOM 821 C C . ILE A 1 100 ? 4.355 -10.611 -1.591 1.00 89.75 100 ILE A C 1
ATOM 823 O O . ILE A 1 100 ? 3.132 -10.690 -1.637 1.00 89.75 100 ILE A O 1
ATOM 827 N N . GLU A 1 101 ? 5.040 -10.926 -0.492 1.00 84.44 101 GLU A N 1
ATOM 828 C CA . GLU A 1 101 ? 4.406 -11.475 0.711 1.00 84.44 101 GLU A CA 1
ATOM 829 C C . GLU A 1 101 ? 3.343 -10.521 1.278 1.00 84.44 101 GLU A C 1
ATOM 831 O O . GLU A 1 101 ? 2.212 -10.937 1.530 1.00 84.44 101 GLU A O 1
ATOM 836 N N . LYS A 1 102 ? 3.669 -9.224 1.355 1.00 81.56 102 LYS A N 1
ATOM 837 C CA . LYS A 1 102 ? 2.796 -8.164 1.890 1.00 81.56 102 LYS A CA 1
ATOM 838 C C . LYS A 1 102 ? 1.610 -7.817 0.988 1.00 81.56 102 LYS A C 1
ATOM 840 O O . LYS A 1 102 ? 0.655 -7.199 1.454 1.00 81.56 102 LYS A O 1
ATOM 845 N N . THR A 1 103 ? 1.671 -8.172 -0.293 1.00 87.00 103 THR A N 1
ATOM 846 C CA . THR A 1 103 ? 0.613 -7.837 -1.248 1.00 87.00 103 THR A CA 1
ATOM 847 C C . THR A 1 103 ? -0.554 -8.822 -1.103 1.00 87.00 103 THR A C 1
ATOM 849 O O . THR A 1 103 ? -0.330 -10.036 -1.161 1.00 87.00 103 THR A O 1
ATOM 852 N N . PRO A 1 104 ? -1.795 -8.353 -0.884 1.00 85.19 104 PRO A N 1
ATOM 853 C CA . PRO A 1 104 ? -2.961 -9.227 -0.842 1.00 85.19 104 PRO A CA 1
ATOM 854 C C . PRO A 1 104 ? -3.341 -9.719 -2.245 1.00 85.19 104 PRO A C 1
ATOM 856 O O . PRO A 1 104 ? -3.034 -9.078 -3.247 1.00 85.19 104 PRO A O 1
ATOM 859 N N . THR A 1 105 ? -4.043 -10.848 -2.326 1.00 87.50 105 THR A N 1
ATOM 860 C CA . THR A 1 105 ? -4.603 -11.322 -3.602 1.00 87.50 105 THR A CA 1
ATOM 861 C C . THR A 1 105 ? -5.894 -10.573 -3.959 1.00 87.50 105 THR A C 1
ATOM 863 O O . THR A 1 105 ? -6.603 -10.096 -3.058 1.00 87.50 105 THR A O 1
ATOM 866 N N . PRO A 1 106 ? -6.281 -10.519 -5.248 1.00 86.25 106 PRO A N 1
ATOM 867 C CA . PRO A 1 106 ? -7.573 -9.984 -5.673 1.00 86.25 106 PRO A CA 1
ATOM 868 C C . PRO A 1 106 ? -8.744 -10.609 -4.916 1.00 86.25 106 PRO A C 1
ATOM 870 O O . PRO A 1 106 ? -9.656 -9.897 -4.493 1.00 86.25 106 PRO A O 1
ATOM 873 N N . ARG A 1 107 ? -8.693 -11.921 -4.647 1.00 80.94 107 ARG A N 1
ATOM 874 C CA . ARG A 1 107 ? -9.676 -12.620 -3.808 1.00 80.94 107 ARG A CA 1
ATOM 875 C C . ARG A 1 107 ? -9.777 -12.033 -2.400 1.00 80.94 107 ARG A C 1
ATOM 877 O O . ARG A 1 107 ? -10.882 -11.736 -1.945 1.00 80.94 107 ARG A O 1
ATOM 884 N N . GLN A 1 108 ? -8.648 -11.846 -1.713 1.00 77.38 108 GLN A N 1
ATOM 885 C CA . GLN A 1 108 ? -8.627 -11.245 -0.374 1.00 77.38 108 GLN A CA 1
ATOM 886 C C . GLN A 1 108 ? -9.206 -9.824 -0.402 1.00 77.38 108 GLN A C 1
ATOM 888 O O . G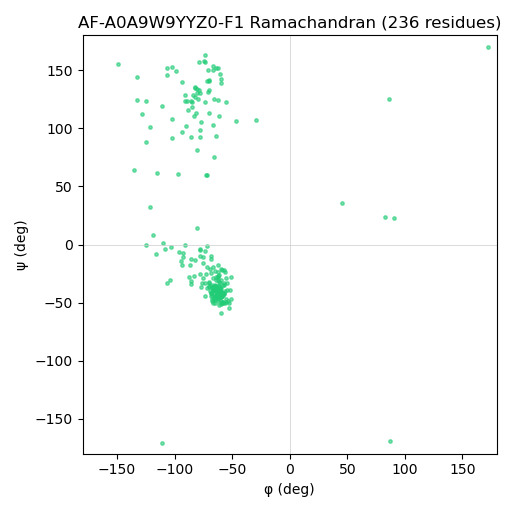LN A 1 108 ? -9.998 -9.454 0.463 1.00 77.38 108 GLN A O 1
ATOM 893 N N . LEU A 1 109 ? -8.897 -9.033 -1.432 1.00 80.38 109 LEU A N 1
ATOM 894 C CA . LEU A 1 109 ? -9.448 -7.685 -1.586 1.00 80.38 109 LEU A CA 1
ATOM 895 C C . LEU A 1 109 ? -10.952 -7.676 -1.891 1.00 80.38 109 LEU A C 1
ATOM 897 O O . LEU A 1 109 ? -11.681 -6.862 -1.318 1.00 80.38 109 LEU A O 1
ATOM 901 N N . LYS A 1 110 ? -11.442 -8.576 -2.755 1.00 79.06 110 LYS A N 1
ATOM 902 C CA . LYS A 1 110 ? -12.883 -8.766 -3.006 1.00 79.06 110 LYS A CA 1
ATOM 903 C C . LYS A 1 110 ? -13.603 -9.127 -1.706 1.00 79.06 110 LYS A C 1
ATOM 905 O O . LYS A 1 110 ? -14.633 -8.530 -1.385 1.00 79.06 110 LYS A O 1
ATOM 910 N N . LEU A 1 111 ? -13.024 -10.034 -0.918 1.00 73.12 111 LEU A N 1
ATOM 911 C CA . LEU A 1 111 ? -13.568 -10.446 0.370 1.00 73.12 111 LEU A CA 1
ATOM 912 C C . LEU A 1 111 ? -13.627 -9.269 1.358 1.00 73.12 111 LEU A C 1
ATOM 914 O O . LEU A 1 111 ? -14.705 -8.989 1.888 1.00 73.12 111 LEU A O 1
ATOM 918 N N . ARG A 1 112 ? -12.540 -8.502 1.516 1.00 74.62 112 ARG A N 1
ATOM 919 C CA . ARG A 1 112 ? -12.506 -7.267 2.325 1.00 74.62 112 ARG A CA 1
ATOM 920 C C . ARG A 1 112 ? -13.593 -6.278 1.915 1.00 74.62 112 ARG A C 1
ATOM 922 O O . ARG A 1 112 ? -14.361 -5.811 2.755 1.00 74.62 112 ARG A O 1
ATOM 929 N N . LYS A 1 113 ? -13.722 -6.000 0.613 1.00 71.88 113 LYS A N 1
ATOM 930 C CA . LYS A 1 113 ? -14.771 -5.112 0.075 1.00 71.88 113 LYS A CA 1
ATOM 931 C C . LYS A 1 113 ? -16.174 -5.637 0.396 1.00 71.88 113 LYS A C 1
ATOM 933 O O . LYS A 1 113 ? -17.050 -4.853 0.765 1.00 71.88 113 LYS A O 1
ATOM 938 N N . SER A 1 114 ? -16.388 -6.952 0.314 1.00 70.31 114 SER A N 1
ATOM 939 C CA . SER A 1 114 ? -17.662 -7.584 0.681 1.00 70.31 114 SER A CA 1
ATOM 940 C C . SER A 1 114 ? -17.984 -7.432 2.172 1.00 70.31 114 SER A C 1
ATOM 942 O O . SER A 1 114 ? -19.142 -7.194 2.525 1.00 70.31 114 SER A O 1
ATOM 944 N N . TYR A 1 115 ? -16.981 -7.533 3.053 1.00 64.31 115 TYR A N 1
ATOM 945 C CA . TYR A 1 115 ? -17.150 -7.321 4.490 1.00 64.31 115 TYR A CA 1
ATOM 946 C C . TYR A 1 115 ? -17.536 -5.878 4.768 1.00 64.31 115 TYR A C 1
ATOM 948 O O . TYR A 1 115 ? -18.572 -5.657 5.385 1.00 64.31 115 TYR A O 1
ATOM 956 N N . VAL A 1 116 ? -16.801 -4.908 4.218 1.00 64.31 116 VAL A N 1
ATOM 957 C CA . VAL A 1 116 ? -17.109 -3.475 4.358 1.00 64.31 116 VAL A CA 1
ATOM 958 C C . VAL A 1 116 ? -18.518 -3.152 3.853 1.00 64.31 116 VAL A C 1
ATOM 960 O O . VAL A 1 116 ? -19.258 -2.422 4.511 1.00 64.31 116 VAL A O 1
ATOM 963 N N . LYS A 1 117 ? -18.937 -3.732 2.721 1.00 65.19 117 LYS A N 1
ATOM 964 C CA . LYS A 1 117 ? -20.299 -3.560 2.192 1.00 65.19 117 LYS A CA 1
ATOM 965 C C . LYS A 1 117 ? -21.358 -4.131 3.141 1.00 65.19 117 LYS A C 1
ATOM 967 O O . LYS A 1 117 ? -22.365 -3.474 3.387 1.00 65.19 117 LYS A O 1
ATOM 972 N N . ARG A 1 118 ? -21.137 -5.327 3.701 1.00 65.25 118 ARG A N 1
ATOM 973 C CA . ARG A 1 118 ? -22.049 -5.941 4.686 1.00 65.25 118 ARG A CA 1
ATOM 974 C C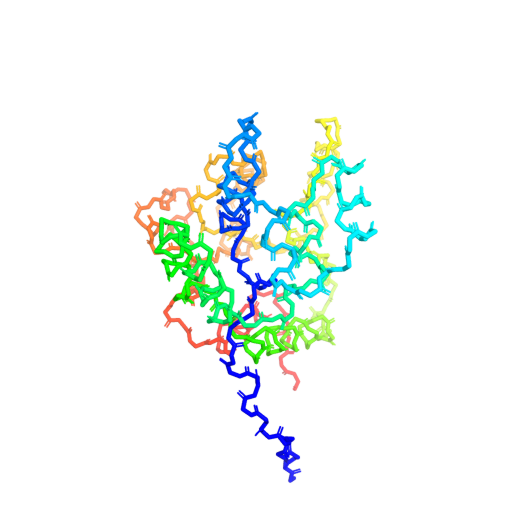 . ARG A 1 118 ? -22.141 -5.117 5.963 1.00 65.25 118 ARG A C 1
ATOM 976 O O . ARG A 1 118 ? -23.241 -4.857 6.430 1.00 65.25 118 ARG A O 1
ATOM 983 N N . ILE A 1 119 ? -20.994 -4.680 6.467 1.00 63.19 119 ILE A N 1
ATOM 984 C CA . ILE A 1 119 ? -20.814 -3.772 7.600 1.00 63.19 119 ILE A CA 1
ATOM 985 C C . ILE A 1 119 ? -21.643 -2.500 7.384 1.00 63.19 119 ILE A C 1
ATOM 987 O O . ILE A 1 119 ? -22.554 -2.221 8.155 1.00 63.19 119 ILE A O 1
ATOM 991 N N . ARG A 1 120 ? -21.455 -1.814 6.253 1.00 62.72 120 ARG A N 1
ATOM 992 C CA . ARG A 1 120 ? -22.216 -0.607 5.894 1.00 62.72 120 ARG A CA 1
ATOM 993 C C . ARG A 1 120 ? -23.729 -0.839 5.789 1.00 62.72 120 ARG A C 1
ATOM 995 O O . ARG A 1 120 ? -24.500 0.078 6.049 1.00 62.72 120 ARG A O 1
ATOM 1002 N N . ASN A 1 121 ? -24.150 -2.042 5.403 1.00 60.41 121 ASN A N 1
ATOM 1003 C CA . ASN A 1 121 ? -25.561 -2.399 5.261 1.00 60.41 121 ASN A CA 1
ATOM 1004 C C . ASN A 1 121 ? -26.213 -2.880 6.572 1.00 60.41 121 ASN A C 1
ATOM 1006 O O . ASN A 1 121 ? -27.441 -2.994 6.620 1.00 60.41 121 ASN A O 1
ATOM 1010 N N . ARG A 1 122 ? -25.444 -3.171 7.635 1.00 64.38 122 ARG A N 1
ATOM 1011 C CA . ARG A 1 122 ? -26.019 -3.476 8.955 1.00 64.38 122 ARG A CA 1
ATOM 1012 C C . ARG A 1 122 ? -26.606 -2.193 9.542 1.00 64.38 122 ARG A C 1
ATOM 1014 O O . ARG A 1 122 ? -25.974 -1.140 9.533 1.00 64.38 122 ARG A O 1
ATOM 1021 N N . ARG A 1 123 ? -27.838 -2.273 10.055 1.00 55.44 123 ARG A N 1
ATOM 1022 C CA . ARG A 1 123 ? -28.448 -1.136 10.753 1.00 55.44 123 ARG A CA 1
ATOM 1023 C C . ARG A 1 123 ? -27.891 -1.066 12.176 1.00 55.44 123 ARG A C 1
ATOM 1025 O O . ARG A 1 123 ? -27.882 -2.097 12.853 1.00 55.44 123 ARG A O 1
ATOM 1032 N N . PRO A 1 124 ? -27.467 0.114 12.649 1.00 55.56 124 PRO A N 1
ATOM 1033 C CA . PRO A 1 124 ? -27.129 0.287 14.051 1.00 55.56 124 PRO A CA 1
ATOM 1034 C C . PRO A 1 124 ? -28.348 0.007 14.940 1.00 55.56 124 PRO A C 1
ATOM 1036 O O . PRO A 1 124 ? -29.486 0.296 14.563 1.00 55.56 124 PRO A O 1
ATOM 1039 N N . VAL A 1 125 ? -28.113 -0.545 16.132 1.00 52.44 125 VAL A N 1
ATOM 1040 C CA . VAL A 1 125 ? -29.160 -0.676 17.151 1.00 52.44 125 VAL A CA 1
ATOM 1041 C C . VAL A 1 125 ? -29.259 0.661 17.898 1.00 52.44 125 VAL A C 1
ATOM 1043 O O . VAL A 1 125 ? -28.342 1.051 18.619 1.00 52.44 125 VAL A O 1
ATOM 1046 N N . GLY A 1 126 ? -30.361 1.392 17.697 1.00 51.12 126 GLY A N 1
ATOM 1047 C CA . GLY A 1 126 ? -30.609 2.715 18.293 1.00 51.12 126 GLY A CA 1
ATOM 1048 C C . GLY A 1 126 ? -30.050 3.900 17.486 1.00 51.12 126 GLY A C 1
ATOM 1049 O O . GLY A 1 126 ? -29.623 3.747 16.345 1.00 51.12 126 GLY A O 1
ATOM 1050 N N . ASN A 1 127 ? -30.047 5.103 18.083 1.00 42.28 127 ASN A N 1
ATOM 1051 C CA . ASN A 1 127 ? -29.523 6.343 17.478 1.00 42.28 127 ASN A CA 1
ATOM 1052 C C . ASN A 1 127 ? -27.983 6.342 17.424 1.00 42.28 127 ASN A C 1
ATOM 1054 O O . ASN A 1 127 ? -27.334 7.154 18.086 1.00 42.28 127 ASN A O 1
ATOM 1058 N N . LEU A 1 128 ? -27.371 5.382 16.736 1.00 41.19 128 LEU A N 1
ATOM 1059 C CA . LEU A 1 128 ? -25.939 5.395 16.456 1.00 41.19 128 LEU A CA 1
ATOM 1060 C C . LEU A 1 128 ? -25.719 6.052 15.090 1.00 41.19 128 LEU A C 1
ATOM 1062 O O . LEU A 1 128 ? -25.838 5.416 14.048 1.00 41.19 128 LEU A O 1
ATOM 1066 N N . THR A 1 129 ? -25.398 7.343 15.092 1.00 39.00 129 THR A N 1
ATOM 1067 C CA . THR A 1 129 ? -24.791 8.007 13.938 1.00 39.00 129 THR A CA 1
ATOM 1068 C C . THR A 1 129 ? -23.321 7.623 13.907 1.00 39.00 129 THR A C 1
ATOM 1070 O O . THR A 1 129 ? -22.538 8.076 14.738 1.00 39.00 129 THR A O 1
ATOM 1073 N N . MET A 1 130 ? -22.948 6.746 12.979 1.00 41.12 130 MET A N 1
ATOM 1074 C CA . MET A 1 130 ? -21.553 6.403 12.741 1.00 41.12 130 MET A CA 1
ATOM 1075 C C . MET A 1 130 ? -21.217 6.724 11.291 1.00 41.12 130 MET A C 1
ATOM 1077 O O . MET A 1 130 ? -21.553 5.974 10.376 1.00 41.12 130 MET A O 1
ATOM 1081 N N . HIS A 1 131 ? -20.559 7.861 11.088 1.00 42.75 131 HIS A N 1
ATOM 1082 C CA . HIS A 1 131 ? -19.796 8.088 9.873 1.00 42.75 131 HIS A CA 1
ATOM 1083 C C . HIS A 1 131 ? -18.541 7.227 9.997 1.00 42.75 131 HIS A C 1
ATOM 1085 O O . HIS A 1 131 ? -17.822 7.322 10.990 1.00 42.75 131 HIS A O 1
ATOM 1091 N N . LEU A 1 132 ? -18.322 6.334 9.034 1.00 34.09 132 LEU A N 1
ATOM 1092 C CA . LEU A 1 132 ? -17.128 5.503 8.928 1.00 34.09 132 LEU A CA 1
ATOM 1093 C C . LEU A 1 132 ? -15.916 6.415 8.659 1.00 34.09 132 LEU A C 1
ATOM 1095 O O . LEU A 1 132 ? -15.454 6.518 7.528 1.00 34.09 132 LEU A O 1
ATOM 1099 N N . PHE A 1 133 ? -15.430 7.125 9.674 1.00 36.78 133 PHE A N 1
ATOM 1100 C CA . PHE A 1 133 ? -14.171 7.853 9.607 1.00 36.78 133 PHE A CA 1
ATOM 1101 C C . PHE A 1 133 ? -13.054 6.841 9.839 1.00 36.78 133 PHE A C 1
ATOM 1103 O O . PHE A 1 133 ? -12.527 6.696 10.935 1.00 36.78 133 PHE A O 1
ATOM 1110 N N . ALA A 1 134 ? -12.692 6.114 8.783 1.00 33.88 134 ALA A N 1
ATOM 1111 C CA . ALA A 1 134 ? -11.285 5.794 8.633 1.00 33.88 134 ALA A CA 1
ATOM 1112 C C . ALA A 1 134 ? -10.598 7.154 8.493 1.00 33.88 134 ALA A C 1
ATOM 1114 O O . ALA A 1 134 ? -10.837 7.854 7.506 1.00 33.88 134 ALA A O 1
ATOM 1115 N N . LEU A 1 135 ? -9.819 7.568 9.491 1.00 32.91 135 LEU A N 1
ATOM 1116 C CA . LEU A 1 135 ? -9.012 8.786 9.445 1.00 32.91 135 LEU A CA 1
ATOM 1117 C C . LEU A 1 135 ? -7.827 8.562 8.483 1.00 32.91 135 LEU A C 1
ATOM 1119 O O . LEU A 1 135 ? -6.660 8.580 8.835 1.00 32.91 135 LEU A O 1
ATOM 1123 N N . ALA A 1 136 ? -8.164 8.271 7.231 1.00 28.39 136 ALA A N 1
ATOM 1124 C CA . ALA A 1 136 ? -7.311 8.309 6.059 1.00 28.39 136 ALA A CA 1
ATOM 1125 C C . ALA A 1 136 ? -7.933 9.279 5.041 1.00 28.39 136 ALA A C 1
ATOM 1127 O O . ALA A 1 136 ? -7.840 9.083 3.830 1.00 28.39 136 ALA A O 1
ATOM 1128 N N . MET A 1 137 ? -8.608 10.325 5.526 1.00 26.39 137 MET A N 1
ATOM 1129 C CA . MET A 1 137 ? -8.845 11.507 4.714 1.00 26.39 137 MET A CA 1
ATOM 1130 C C . MET A 1 137 ? -7.578 12.347 4.779 1.00 26.39 137 MET A C 1
ATOM 1132 O O . MET A 1 137 ? -7.197 12.861 5.823 1.00 26.39 137 MET A O 1
ATOM 1136 N N . LYS A 1 138 ? -6.916 12.439 3.631 1.00 29.33 138 LYS A N 1
ATOM 1137 C CA . LYS A 1 138 ? -6.003 13.518 3.285 1.00 29.33 138 LYS A CA 1
ATOM 1138 C C . LYS A 1 138 ? -6.699 14.845 3.636 1.00 29.33 138 LYS A C 1
ATOM 1140 O O . LYS A 1 138 ? -7.663 15.204 2.966 1.00 29.33 138 LYS A O 1
ATOM 1145 N N . ILE A 1 139 ? -6.277 15.513 4.708 1.00 34.56 139 ILE A N 1
ATOM 1146 C CA . ILE A 1 139 ? -6.759 16.852 5.066 1.00 34.56 139 ILE A CA 1
ATOM 1147 C C . ILE A 1 139 ? -5.664 17.823 4.641 1.00 34.56 139 ILE A C 1
ATOM 1149 O O . ILE A 1 139 ? -4.576 17.844 5.205 1.00 34.56 139 ILE A O 1
ATOM 1153 N N . GLU A 1 140 ? -5.936 18.579 3.585 1.00 32.97 140 GLU A N 1
ATOM 1154 C CA . GLU A 1 140 ? -5.127 19.730 3.211 1.00 32.97 140 GLU A CA 1
ATOM 1155 C C . GLU A 1 140 ? -5.640 20.927 4.033 1.00 32.97 140 GLU A C 1
ATOM 1157 O O . GLU A 1 140 ? -6.818 21.270 3.952 1.00 32.97 140 GLU A O 1
ATOM 1162 N N . SER A 1 141 ? -4.741 21.553 4.804 1.00 33.22 141 SER A N 1
ATOM 1163 C CA . SER A 1 141 ? -4.888 22.804 5.583 1.00 33.22 141 SER A CA 1
ATOM 1164 C C . SER A 1 141 ? -5.458 22.735 7.026 1.00 33.22 141 SER A C 1
ATOM 1166 O O . SER A 1 141 ? -6.544 22.233 7.302 1.00 33.22 141 SER A O 1
ATOM 1168 N N . GLY A 1 142 ? -4.677 23.296 7.963 1.00 39.62 142 GLY A N 1
ATOM 1169 C CA . GLY A 1 142 ? -4.773 23.196 9.430 1.00 39.62 142 GLY A CA 1
ATOM 1170 C C . GLY A 1 142 ? -5.909 23.929 10.158 1.00 39.62 142 GLY A C 1
ATOM 1171 O O . GLY A 1 142 ? -5.996 23.805 11.374 1.00 39.62 142 GLY A O 1
ATOM 1172 N N . SER A 1 143 ? -6.789 24.679 9.489 1.00 34.41 143 SER A N 1
ATOM 1173 C CA . SER A 1 143 ? -7.810 25.498 10.180 1.00 34.41 143 SER A CA 1
ATOM 1174 C C . SER A 1 143 ? -9.166 24.807 10.396 1.00 34.41 143 SER A C 1
ATOM 1176 O O . SER A 1 143 ? -9.996 25.311 11.146 1.00 34.41 143 SER A O 1
ATOM 1178 N N . VAL A 1 144 ? -9.403 23.641 9.783 1.00 46.06 144 VAL A N 1
ATOM 1179 C CA . VAL A 1 144 ? -10.696 22.918 9.822 1.00 46.06 144 VAL A CA 1
ATOM 1180 C C . VAL A 1 144 ? -10.766 21.881 10.967 1.00 46.06 144 VAL A C 1
ATOM 1182 O O . VAL A 1 144 ? -11.822 21.304 11.241 1.00 46.06 144 VAL A O 1
ATOM 1185 N N . PHE A 1 145 ? -9.661 21.643 11.683 1.00 44.66 145 PHE A N 1
ATOM 1186 C CA . PHE A 1 145 ? -9.531 20.534 12.638 1.00 44.66 145 PHE A CA 1
ATOM 1187 C C . PHE A 1 145 ? -10.316 20.722 13.947 1.00 44.66 145 PHE A C 1
ATOM 1189 O O . PHE A 1 145 ? -10.996 19.789 14.379 1.00 44.66 145 PHE A O 1
ATOM 1196 N N . GLU A 1 146 ? -10.280 21.904 14.568 1.00 44.97 146 GLU A N 1
ATOM 1197 C CA . GLU A 1 146 ? -10.899 22.136 15.888 1.00 44.97 146 GLU A CA 1
ATOM 1198 C C . GLU A 1 146 ? -12.430 22.086 15.850 1.00 44.97 146 GLU A C 1
ATOM 1200 O O . GLU A 1 146 ? -13.059 21.418 16.675 1.00 44.97 146 GLU A O 1
ATOM 1205 N N . THR A 1 147 ? -13.050 22.724 14.853 1.00 47.00 147 THR A N 1
ATOM 1206 C CA . THR A 1 147 ? -14.514 22.715 14.696 1.00 47.00 147 THR A CA 1
ATOM 1207 C C . THR A 1 147 ? -15.026 21.307 14.390 1.00 47.00 147 THR A C 1
ATOM 1209 O O . THR A 1 147 ? -16.077 20.895 14.884 1.00 47.00 147 THR A O 1
ATOM 1212 N N . THR A 1 148 ? -14.238 20.537 13.636 1.00 55.97 148 THR A N 1
ATOM 1213 C CA . THR A 1 148 ? -14.519 19.134 13.322 1.00 55.97 148 THR A CA 1
ATOM 1214 C C . THR A 1 148 ? -14.351 18.235 14.556 1.00 55.97 148 THR A C 1
ATOM 1216 O O . THR A 1 148 ? -15.140 17.312 14.734 1.00 55.97 148 THR A O 1
ATOM 1219 N N . ALA A 1 149 ? -13.423 18.541 15.474 1.00 54.69 149 ALA A N 1
ATOM 1220 C CA . ALA A 1 149 ? -13.174 17.751 16.696 1.00 54.69 149 ALA A CA 1
ATOM 1221 C C . ALA A 1 149 ? -14.332 17.788 17.661 1.00 54.69 149 ALA A C 1
ATOM 1223 O O . ALA A 1 149 ? -14.837 16.750 18.081 1.00 54.69 149 ALA A O 1
ATOM 1224 N N . VAL A 1 150 ? -14.788 18.999 17.958 1.00 59.56 150 VAL A N 1
ATOM 1225 C CA . VAL A 1 150 ? -15.904 19.213 18.871 1.00 59.56 150 VAL A CA 1
ATOM 1226 C C . VAL A 1 150 ? -17.178 18.593 18.295 1.00 59.56 150 VAL A C 1
ATOM 1228 O O . VAL A 1 150 ? -17.979 18.016 19.033 1.00 59.56 150 VAL A O 1
ATOM 1231 N N . ALA A 1 151 ? -17.367 18.660 16.972 1.00 59.16 151 ALA A N 1
ATOM 1232 C CA . ALA A 1 151 ? -18.479 17.998 16.299 1.00 59.16 151 ALA A CA 1
ATOM 1233 C C . ALA A 1 151 ? -18.375 16.466 16.386 1.00 59.16 151 ALA A C 1
ATOM 1235 O O . ALA A 1 151 ? -19.354 15.809 16.740 1.00 59.16 151 ALA A O 1
ATOM 1236 N N . ILE A 1 152 ? -17.199 15.890 16.123 1.00 60.72 152 ILE A N 1
ATOM 1237 C CA . ILE A 1 152 ? -16.933 14.448 16.216 1.00 60.72 152 ILE A CA 1
ATOM 1238 C C . ILE A 1 152 ? -17.136 13.948 17.652 1.00 60.72 152 ILE A C 1
ATOM 1240 O O . ILE A 1 152 ? -17.816 12.946 17.864 1.00 60.72 152 ILE A O 1
ATOM 1244 N N . GLU A 1 153 ? -16.636 14.665 18.656 1.00 62.84 153 GLU A N 1
ATOM 1245 C CA . GLU A 1 153 ? -16.772 14.283 20.063 1.00 62.84 153 GLU A CA 1
ATOM 1246 C C . GLU A 1 153 ? -18.239 14.257 20.520 1.00 62.84 153 GLU A C 1
ATOM 1248 O O . GLU A 1 153 ? -18.654 13.337 21.237 1.00 62.84 153 GLU A O 1
ATOM 1253 N N . LYS A 1 154 ? -19.033 15.240 20.072 1.00 65.62 154 LYS A N 1
ATOM 1254 C CA . LYS A 1 154 ? -20.461 15.364 20.401 1.00 65.62 154 LYS A CA 1
ATOM 1255 C C . LYS A 1 154 ? -21.349 14.377 19.643 1.00 65.62 154 LYS A C 1
ATOM 1257 O O . LYS A 1 154 ? -22.402 14.007 20.156 1.00 65.62 154 LYS A O 1
ATOM 1262 N N . THR A 1 155 ? -20.960 13.957 18.438 1.00 59.28 155 THR A N 1
ATOM 1263 C CA . THR A 1 155 ? -21.821 13.152 17.549 1.00 59.28 155 THR A CA 1
ATOM 1264 C C . THR A 1 155 ? -21.448 11.669 17.493 1.00 59.28 155 THR A C 1
ATOM 1266 O O . THR A 1 155 ? -22.334 10.825 17.330 1.00 59.28 155 THR A O 1
ATOM 1269 N N . CYS A 1 156 ? -20.171 11.314 17.661 1.00 64.31 156 CYS A N 1
ATOM 1270 C CA . CYS A 1 156 ? -19.700 9.934 17.557 1.00 64.31 156 CYS A CA 1
ATOM 1271 C C . CYS A 1 156 ? -19.731 9.225 18.915 1.00 64.31 156 CYS A C 1
ATOM 1273 O O . CYS A 1 156 ? -19.098 9.641 19.882 1.00 64.31 156 CYS A O 1
ATOM 1275 N N . LYS A 1 157 ? -20.440 8.095 19.004 1.00 72.38 157 LYS A N 1
ATOM 1276 C CA . LYS A 1 157 ? -20.547 7.310 20.251 1.00 72.38 157 LYS A CA 1
ATOM 1277 C C . LYS A 1 157 ? -19.376 6.355 20.475 1.00 72.38 157 LYS A C 1
ATOM 1279 O O . LYS A 1 157 ? -19.072 6.035 21.620 1.00 72.38 157 LYS A O 1
ATOM 1284 N N . LYS A 1 158 ? -18.743 5.907 19.394 1.00 76.94 158 LYS A N 1
ATOM 1285 C CA . LYS A 1 158 ? -17.609 4.982 19.383 1.00 76.94 158 LYS A CA 1
ATOM 1286 C C . LYS A 1 158 ? -16.526 5.540 18.457 1.00 76.94 158 LYS A C 1
ATOM 1288 O O . LYS A 1 158 ? -16.868 6.114 17.425 1.00 76.94 158 LYS A O 1
ATOM 1293 N N . PHE A 1 159 ? -15.261 5.350 18.809 1.00 74.44 159 PHE A N 1
ATOM 1294 C CA . PHE A 1 159 ? -14.093 5.769 18.037 1.00 74.44 159 PHE A CA 1
ATOM 1295 C C . PHE A 1 159 ? -13.201 4.560 17.802 1.00 74.44 159 PHE A C 1
ATOM 1297 O O . PHE A 1 159 ? -12.786 3.910 18.759 1.00 74.44 159 PHE A O 1
ATOM 1304 N N . VAL A 1 160 ? -12.915 4.255 16.540 1.00 77.88 160 VAL A N 1
ATOM 1305 C CA . VAL A 1 160 ? -11.958 3.206 16.184 1.00 77.88 160 VAL A CA 1
ATOM 1306 C C . VAL A 1 160 ? -10.580 3.846 16.100 1.00 77.88 160 VAL A C 1
ATOM 1308 O O . VAL A 1 160 ? -10.410 4.795 15.344 1.00 77.88 160 VAL A O 1
ATOM 1311 N N . VAL A 1 161 ? -9.621 3.334 16.869 1.00 75.56 161 VAL A N 1
ATOM 1312 C CA . VAL A 1 161 ? -8.243 3.849 16.902 1.00 75.56 161 VAL A CA 1
ATOM 1313 C C . VAL A 1 161 ? -7.329 2.806 16.279 1.00 75.56 161 VAL A C 1
ATOM 1315 O O . VAL A 1 161 ? -7.262 1.680 16.770 1.00 75.56 161 VAL A O 1
ATOM 1318 N N . ILE A 1 162 ? -6.637 3.150 15.196 1.00 78.44 162 ILE A N 1
ATOM 1319 C CA . ILE A 1 162 ? -5.749 2.212 14.500 1.00 78.44 162 ILE A CA 1
ATOM 1320 C C . ILE A 1 162 ? -4.353 2.267 15.125 1.00 78.44 162 ILE A C 1
ATOM 1322 O O . ILE A 1 162 ? -3.667 3.280 15.048 1.00 78.44 162 ILE A O 1
ATOM 1326 N N . LEU A 1 163 ? -3.917 1.156 15.716 1.00 78.94 163 LEU A N 1
ATOM 1327 C CA . LEU A 1 163 ? -2.605 1.019 16.343 1.00 78.94 163 LEU A CA 1
ATOM 1328 C C . LEU A 1 163 ? -1.591 0.511 15.300 1.00 78.94 163 LEU A C 1
ATOM 1330 O O . LEU A 1 163 ? -1.583 -0.672 14.940 1.00 78.94 163 LEU A O 1
ATOM 1334 N N . SER A 1 164 ? -0.769 1.430 14.789 1.00 78.62 164 SER A N 1
ATOM 1335 C CA . SER A 1 164 ? 0.237 1.227 13.734 1.00 78.62 164 SER A CA 1
ATOM 1336 C C . SER A 1 164 ? 1.410 2.187 13.945 1.00 78.62 164 SER A C 1
ATOM 1338 O O . SER A 1 164 ? 1.241 3.254 14.520 1.00 78.62 164 SER A O 1
ATOM 1340 N N . SER A 1 165 ? 2.600 1.855 13.447 1.00 69.75 165 SER A N 1
ATOM 1341 C CA . SER A 1 165 ? 3.776 2.741 13.473 1.00 69.75 165 SER A CA 1
ATOM 1342 C C . SER A 1 165 ? 3.575 4.086 12.761 1.00 69.75 165 SER A C 1
ATOM 1344 O O . SER A 1 165 ? 4.250 5.064 13.092 1.00 69.75 165 SER A O 1
ATOM 1346 N N . ASN A 1 166 ? 2.610 4.164 11.840 1.00 64.06 166 ASN A N 1
ATOM 1347 C CA . ASN A 1 166 ? 2.201 5.415 11.203 1.00 64.06 166 ASN A CA 1
ATOM 1348 C C . ASN A 1 166 ? 1.360 6.310 12.122 1.00 64.06 166 ASN A C 1
ATOM 1350 O O . ASN A 1 166 ? 1.204 7.494 11.827 1.00 64.06 166 ASN A O 1
ATOM 1354 N N . PHE A 1 167 ? 0.831 5.765 13.223 1.00 62.34 167 PHE A N 1
ATOM 1355 C CA . PHE A 1 167 ? 0.086 6.522 14.221 1.00 62.34 167 PHE A CA 1
ATOM 1356 C C . PHE A 1 167 ? 0.985 7.617 14.796 1.00 62.34 167 PHE A C 1
ATOM 1358 O O . PHE A 1 167 ? 0.719 8.789 14.566 1.00 62.34 167 PHE A O 1
ATOM 1365 N N . ASP A 1 168 ? 2.123 7.259 15.394 1.00 56.34 168 ASP A N 1
ATOM 1366 C CA . ASP A 1 168 ? 2.973 8.180 16.167 1.00 56.34 168 ASP A CA 1
ATOM 1367 C C . ASP A 1 168 ? 3.466 9.427 15.399 1.00 56.34 168 ASP A C 1
ATOM 1369 O O . ASP A 1 168 ? 3.809 10.429 16.021 1.00 56.34 168 ASP A O 1
ATOM 1373 N N . HIS A 1 169 ? 3.490 9.388 14.062 1.00 56.25 169 HIS A N 1
ATOM 1374 C CA . HIS A 1 169 ? 3.998 10.473 13.210 1.00 56.25 169 HIS A CA 1
ATOM 1375 C C . HIS A 1 169 ? 2.908 11.207 12.415 1.00 56.25 169 HIS A C 1
ATOM 1377 O O . HIS A 1 169 ? 3.223 12.096 11.624 1.00 56.25 169 HIS A O 1
ATOM 1383 N N . SER A 1 170 ? 1.636 10.836 12.577 1.00 59.03 170 SER A N 1
ATOM 1384 C CA . SER A 1 170 ? 0.535 11.459 11.839 1.00 59.03 170 SER A CA 1
ATOM 1385 C C . SER A 1 170 ? -0.095 12.615 12.620 1.00 59.03 170 SER A C 1
ATOM 1387 O O . SER A 1 170 ? -0.336 12.512 13.823 1.00 59.03 170 SER A O 1
ATOM 1389 N N . GLU A 1 171 ? -0.446 13.703 11.927 1.00 56.06 171 GLU A N 1
ATOM 1390 C CA . GLU A 1 171 ? -1.232 14.799 12.524 1.00 56.06 171 GLU A CA 1
ATOM 1391 C C . GLU A 1 171 ? -2.573 14.289 13.089 1.00 56.06 171 GLU A C 1
ATOM 1393 O O . GLU A 1 171 ? -3.035 14.746 14.136 1.00 56.06 171 GLU A O 1
ATOM 1398 N N . GLY A 1 172 ? -3.151 13.270 12.442 1.00 57.88 172 GLY A N 1
ATOM 1399 C CA . GLY A 1 172 ? -4.353 12.575 12.901 1.00 57.88 172 GLY A CA 1
ATOM 1400 C C . GLY A 1 172 ? -4.188 11.905 14.267 1.00 57.88 172 GLY A C 1
ATOM 1401 O O . GLY A 1 172 ? -5.094 11.982 15.088 1.00 57.88 172 GLY A O 1
ATOM 1402 N N . ALA A 1 173 ? -3.029 11.324 14.577 1.00 58.91 173 ALA A N 1
ATOM 1403 C CA . ALA A 1 173 ? -2.806 10.682 15.871 1.00 58.91 173 ALA A CA 1
ATOM 1404 C C . ALA A 1 173 ? -2.639 11.668 17.026 1.00 58.91 173 ALA A C 1
ATOM 1406 O O . ALA A 1 173 ? -3.064 11.371 18.143 1.00 58.91 173 ALA A O 1
ATOM 1407 N N . HIS A 1 174 ? -2.053 12.845 16.784 1.00 58.28 174 HIS A N 1
ATOM 1408 C CA . HIS A 1 174 ? -2.010 13.904 17.795 1.00 58.28 174 HIS A CA 1
ATOM 1409 C C . HIS A 1 174 ? -3.433 14.348 18.155 1.00 58.28 174 HIS A C 1
ATOM 1411 O O . HIS A 1 174 ? -3.788 14.472 19.327 1.00 58.28 174 HIS A O 1
ATOM 1417 N N . TYR A 1 175 ? -4.277 14.490 17.138 1.00 61.44 175 TYR A N 1
ATOM 1418 C CA . TYR A 1 175 ? -5.685 14.819 17.289 1.00 61.44 175 TYR A CA 1
ATOM 1419 C C . TYR A 1 175 ? -6.500 13.717 17.988 1.00 61.44 175 TYR A C 1
ATOM 1421 O O . TYR A 1 175 ? -7.218 13.983 18.952 1.00 61.44 175 TYR A O 1
ATOM 1429 N N . GLU A 1 176 ? -6.345 12.461 17.568 1.00 60.62 176 GLU A N 1
ATOM 1430 C CA . GLU A 1 176 ? -6.981 11.308 18.211 1.00 60.62 176 GLU A CA 1
ATOM 1431 C C . GLU A 1 176 ? -6.519 11.156 19.667 1.00 60.62 176 GLU A C 1
ATOM 1433 O O . GLU A 1 176 ? -7.332 10.859 20.544 1.00 60.62 176 GLU A O 1
ATOM 1438 N N . SER A 1 177 ? -5.246 11.450 19.953 1.00 60.38 177 SER A N 1
ATOM 1439 C CA . SER A 1 177 ? -4.701 11.484 21.313 1.00 60.38 177 SER A CA 1
ATOM 1440 C C . SER A 1 177 ? -5.333 12.586 22.161 1.00 60.38 177 SER A C 1
ATOM 1442 O O . SER A 1 177 ? -5.587 12.353 23.342 1.00 60.38 177 SER A O 1
ATOM 1444 N N . GLN A 1 178 ? -5.643 13.756 21.596 1.00 62.84 178 GLN A N 1
ATOM 1445 C CA . GLN A 1 178 ? -6.342 14.826 22.316 1.00 62.84 178 GLN A CA 1
ATOM 1446 C C . GLN A 1 178 ? -7.786 14.441 22.649 1.00 62.84 178 GLN A C 1
ATOM 1448 O O . GLN A 1 178 ? -8.184 14.552 23.811 1.00 62.84 178 GLN A O 1
ATOM 1453 N N . ILE A 1 179 ? -8.537 13.901 21.681 1.00 62.94 179 ILE A N 1
ATOM 1454 C CA . ILE A 1 179 ? -9.903 13.404 21.919 1.00 62.94 179 ILE A CA 1
ATOM 1455 C C . ILE A 1 179 ? -9.874 12.289 22.973 1.00 62.94 179 ILE A C 1
ATOM 1457 O O . ILE A 1 179 ? -10.609 12.336 23.957 1.00 62.94 179 ILE A O 1
ATOM 1461 N N . ALA A 1 180 ? -8.980 11.308 22.826 1.00 61.28 180 ALA A N 1
ATOM 1462 C CA . ALA A 1 180 ? -8.838 10.211 23.778 1.00 61.28 180 ALA A CA 1
ATOM 1463 C C . ALA A 1 180 ? -8.379 10.681 25.167 1.00 61.28 180 ALA A C 1
ATOM 1465 O O . ALA A 1 180 ? -8.740 10.056 26.162 1.00 61.28 180 ALA A O 1
ATOM 1466 N N . THR A 1 181 ? -7.595 11.758 25.274 1.00 61.31 181 THR A N 1
ATOM 1467 C CA . THR A 1 181 ? -7.137 12.310 26.561 1.00 61.31 181 THR A CA 1
ATOM 1468 C C . THR A 1 181 ? -8.235 13.099 27.268 1.00 61.31 181 THR A C 1
ATOM 1470 O O . THR A 1 181 ? -8.345 12.971 28.486 1.00 61.31 181 THR A O 1
ATOM 1473 N N . GLY A 1 182 ? -9.076 13.824 26.521 1.00 65.25 182 GLY A N 1
ATOM 1474 C CA . GLY A 1 182 ? -10.206 14.596 27.054 1.00 65.25 182 GLY A CA 1
ATOM 1475 C C . GLY A 1 182 ? -11.357 13.746 27.605 1.00 65.25 182 GLY A C 1
ATOM 1476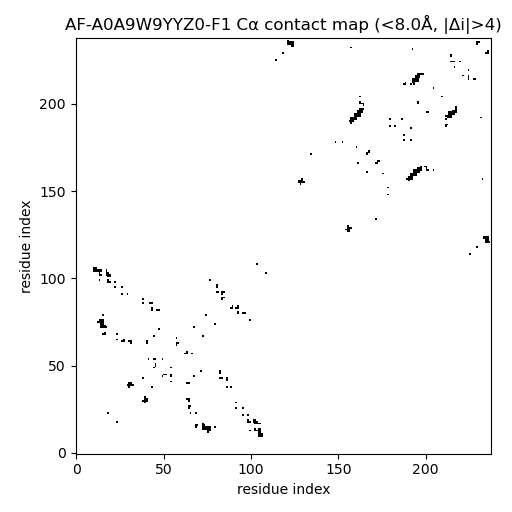 O O . GLY A 1 182 ? -12.123 14.207 28.450 1.00 65.25 182 GLY A O 1
ATOM 1477 N N . LEU A 1 183 ? -11.465 12.480 27.190 1.00 67.56 183 LEU A N 1
ATOM 1478 C CA . LEU A 1 183 ? -12.455 11.551 27.737 1.00 67.56 183 LEU A CA 1
ATOM 1479 C C . LEU A 1 183 ? -12.126 11.146 29.183 1.00 67.56 183 LEU A C 1
ATOM 1481 O O . LEU A 1 183 ? -10.981 10.852 29.527 1.00 67.56 183 LEU A O 1
ATOM 1485 N N . SER A 1 184 ? -13.153 11.017 30.025 1.00 70.44 184 SER A N 1
ATOM 1486 C CA . SER A 1 184 ? -12.998 10.392 31.344 1.00 70.44 184 SER A CA 1
ATOM 1487 C C . SER A 1 184 ? -12.605 8.909 31.208 1.00 70.44 184 SER A C 1
ATOM 1489 O O . SER A 1 184 ? -12.987 8.276 30.220 1.00 70.44 184 SER A O 1
ATOM 1491 N N . PRO A 1 185 ? -11.887 8.305 32.177 1.00 70.56 185 PRO A N 1
ATOM 1492 C CA . PRO A 1 185 ? -11.420 6.915 32.072 1.00 70.56 185 PRO A CA 1
ATOM 1493 C C . PRO A 1 185 ? -12.527 5.912 31.706 1.00 70.56 185 PRO A C 1
ATOM 1495 O O . PRO A 1 185 ? -12.393 5.160 30.744 1.00 70.56 185 PRO A O 1
ATOM 1498 N N . GLY A 1 186 ? -13.688 5.990 32.367 1.00 71.94 186 GLY A N 1
ATOM 1499 C CA . GLY A 1 186 ? -14.832 5.126 32.049 1.00 71.94 186 GLY A CA 1
ATOM 1500 C C . GLY A 1 186 ? -15.475 5.405 30.681 1.00 71.94 186 GLY A C 1
ATOM 1501 O O . GLY A 1 186 ? -16.093 4.517 30.092 1.00 71.94 186 GLY A O 1
ATOM 1502 N N . ALA A 1 187 ? -15.335 6.621 30.142 1.00 73.75 187 ALA A N 1
ATOM 1503 C CA . ALA A 1 187 ? -15.747 6.924 28.775 1.00 73.75 187 ALA A CA 1
ATOM 1504 C C . ALA A 1 187 ? -14.749 6.370 27.748 1.00 73.75 187 ALA A C 1
ATOM 1506 O O . ALA A 1 187 ? -15.188 5.935 26.685 1.00 73.75 187 ALA A O 1
ATOM 1507 N N . LYS A 1 188 ? -13.445 6.322 28.058 1.00 71.94 188 LYS A N 1
ATOM 1508 C CA . LYS A 1 188 ? -12.428 5.716 27.182 1.00 71.94 188 LYS A CA 1
ATOM 1509 C C . LYS A 1 188 ? -12.705 4.235 26.960 1.00 71.94 188 LYS A C 1
ATOM 1511 O O . LYS A 1 188 ? -12.855 3.829 25.814 1.00 71.94 188 LYS A O 1
ATOM 1516 N N . GLU A 1 189 ? -12.890 3.467 28.032 1.00 75.81 189 GLU A N 1
ATOM 1517 C CA . GLU A 1 189 ? -13.190 2.026 27.958 1.00 75.81 189 GLU A CA 1
ATOM 1518 C C . GLU A 1 189 ? -14.467 1.721 27.161 1.00 75.81 189 GLU A C 1
ATOM 1520 O O . GLU A 1 189 ? -14.555 0.716 26.460 1.00 75.81 189 GLU A O 1
ATOM 1525 N N . LYS A 1 190 ? -15.476 2.599 27.240 1.00 78.44 190 LYS A N 1
ATOM 1526 C CA . LYS A 1 190 ? -16.757 2.398 26.551 1.00 78.44 190 LYS A CA 1
ATOM 1527 C C . LYS A 1 190 ? -16.777 2.922 25.122 1.00 78.44 190 LYS A C 1
ATOM 1529 O O . LYS A 1 190 ? -17.588 2.430 24.336 1.00 78.44 190 LYS A O 1
ATOM 1534 N N . ARG A 1 191 ? -15.985 3.940 24.785 1.00 77.75 191 ARG A N 1
ATOM 1535 C CA . ARG A 1 191 ? -16.072 4.640 23.492 1.00 77.75 191 ARG A CA 1
ATOM 1536 C C . ARG A 1 191 ? -14.915 4.306 22.562 1.00 77.75 191 ARG A C 1
ATOM 1538 O O . ARG A 1 191 ? -15.149 4.269 21.361 1.00 77.75 191 ARG A O 1
ATOM 1545 N N . LEU A 1 192 ? -13.712 4.056 23.071 1.00 79.19 192 LEU A N 1
ATOM 1546 C CA . LEU A 1 192 ? -12.558 3.718 22.239 1.00 79.19 192 LEU A CA 1
ATOM 1547 C C . LEU A 1 192 ? -12.570 2.228 21.887 1.00 79.19 192 LEU A C 1
ATOM 1549 O O . LEU A 1 192 ? -12.808 1.377 22.739 1.00 79.19 192 LEU A O 1
ATOM 1553 N N . ILE A 1 193 ? -12.302 1.922 20.622 1.00 84.38 193 ILE A N 1
ATOM 1554 C CA . ILE A 1 193 ? -12.133 0.570 20.091 1.00 84.38 193 ILE A CA 1
ATOM 1555 C C . ILE A 1 193 ? -10.763 0.551 19.412 1.00 84.38 193 ILE A C 1
ATOM 1557 O O . ILE A 1 193 ? -10.661 0.879 18.226 1.00 84.38 193 ILE A O 1
ATOM 1561 N N . PRO A 1 194 ? -9.687 0.247 20.151 1.00 84.31 194 PRO A N 1
ATOM 1562 C CA . PRO A 1 194 ? -8.370 0.171 19.552 1.00 84.31 194 PRO A CA 1
ATOM 1563 C C . PRO A 1 194 ? -8.263 -1.087 18.681 1.00 84.31 194 PRO A C 1
ATOM 1565 O O . PRO A 1 194 ? -8.768 -2.149 19.043 1.00 84.31 194 PRO A O 1
ATOM 1568 N N . VAL A 1 195 ? -7.607 -0.970 17.532 1.00 86.50 195 VAL A N 1
ATOM 1569 C CA . VAL A 1 195 ? -7.419 -2.042 16.551 1.00 86.50 195 VAL A CA 1
ATOM 1570 C C . VAL A 1 195 ? -5.938 -2.131 16.213 1.00 86.50 195 VAL A C 1
ATOM 1572 O O . VAL A 1 195 ? -5.384 -1.229 15.589 1.00 86.50 195 VAL A O 1
ATOM 1575 N N . LEU A 1 196 ? -5.294 -3.223 16.613 1.00 85.25 196 LEU A N 1
ATOM 1576 C CA . LEU A 1 196 ? -3.895 -3.489 16.313 1.00 85.25 196 LEU A CA 1
ATOM 1577 C C . LEU A 1 196 ? -3.756 -4.135 14.942 1.00 85.25 196 LEU A C 1
ATOM 1579 O O . LEU A 1 196 ? -4.258 -5.237 14.727 1.00 85.25 196 LEU A O 1
ATOM 1583 N N . ILE A 1 197 ? -3.045 -3.453 14.043 1.00 82.19 197 ILE A N 1
ATOM 1584 C CA . ILE A 1 197 ? -2.793 -3.925 12.674 1.00 82.19 197 ILE A CA 1
ATOM 1585 C C . ILE A 1 197 ? -1.311 -4.183 12.382 1.00 82.19 197 ILE A C 1
ATOM 1587 O O . ILE A 1 197 ? -0.993 -4.729 11.331 1.00 82.19 197 ILE A O 1
ATOM 1591 N N . GLU A 1 198 ? -0.402 -3.809 13.290 1.00 77.94 198 GLU A N 1
ATOM 1592 C CA . GLU A 1 198 ? 1.047 -3.987 13.127 1.00 77.94 198 GLU A CA 1
ATOM 1593 C C . GLU A 1 198 ? 1.707 -4.587 14.375 1.00 77.94 198 GLU A C 1
ATOM 1595 O O . GLU A 1 198 ? 1.646 -4.023 15.466 1.00 77.94 198 GLU A O 1
ATOM 1600 N N . GLU A 1 199 ? 2.411 -5.710 14.198 1.00 84.06 199 GLU A N 1
ATOM 1601 C CA . GLU A 1 199 ? 3.015 -6.480 15.294 1.00 84.06 199 GLU A CA 1
ATOM 1602 C C . GLU A 1 199 ? 4.058 -5.646 16.045 1.00 84.06 199 GLU A C 1
ATOM 1604 O O . GLU A 1 199 ? 4.076 -5.599 17.275 1.00 84.06 199 GLU A O 1
ATOM 1609 N N . ALA A 1 200 ? 4.876 -4.910 15.288 1.00 81.88 200 ALA A N 1
ATOM 1610 C CA . ALA A 1 200 ? 5.923 -4.038 15.811 1.00 81.88 200 ALA A CA 1
ATOM 1611 C C . ALA A 1 200 ? 5.385 -2.889 16.683 1.00 81.88 200 ALA A C 1
ATOM 1613 O O . ALA A 1 200 ? 6.150 -2.286 17.436 1.00 81.88 200 ALA A O 1
ATOM 1614 N N . TYR A 1 201 ? 4.088 -2.576 16.588 1.00 82.25 201 TYR A N 1
ATOM 1615 C CA . TYR A 1 201 ? 3.457 -1.548 17.408 1.00 82.25 201 TYR A CA 1
ATOM 1616 C C . TYR A 1 201 ? 2.962 -2.084 18.757 1.00 82.25 201 TYR A C 1
ATOM 1618 O O . TYR A 1 201 ? 2.781 -1.302 19.686 1.00 82.25 201 TYR A O 1
ATOM 1626 N N . ARG A 1 202 ? 2.800 -3.407 18.932 1.00 86.44 202 ARG A N 1
ATOM 1627 C CA . ARG A 1 202 ? 2.258 -3.985 20.178 1.00 86.44 202 ARG A CA 1
ATOM 1628 C C . ARG A 1 202 ? 3.061 -3.574 21.415 1.00 86.44 202 ARG A C 1
ATOM 1630 O O . ARG A 1 202 ? 2.479 -3.274 22.453 1.00 86.44 202 ARG A O 1
ATOM 1637 N N . SER A 1 203 ? 4.387 -3.533 21.304 1.00 86.31 203 SER A N 1
ATOM 1638 C CA . SER A 1 203 ? 5.283 -3.113 22.390 1.00 86.31 203 SER A CA 1
ATOM 1639 C C . SER A 1 203 ? 5.358 -1.594 22.585 1.00 86.31 203 SER A C 1
ATOM 1641 O O . SER A 1 203 ? 5.919 -1.142 23.580 1.00 86.31 203 SER A O 1
ATOM 1643 N N . LYS A 1 204 ? 4.792 -0.808 21.661 1.00 83.88 204 LYS A N 1
ATOM 1644 C CA . LYS A 1 204 ? 4.780 0.662 21.675 1.00 83.88 204 LYS A CA 1
ATOM 1645 C C . LYS A 1 204 ? 3.444 1.256 22.119 1.00 83.88 204 LYS A C 1
ATOM 1647 O O . LYS A 1 204 ? 3.339 2.473 22.222 1.00 83.88 204 LYS A O 1
ATOM 1652 N N . ILE A 1 205 ? 2.438 0.421 22.401 1.00 82.00 205 ILE A N 1
ATOM 1653 C CA . ILE A 1 205 ? 1.109 0.884 22.814 1.00 82.00 205 ILE A CA 1
ATOM 1654 C C . ILE A 1 205 ? 1.241 1.800 24.047 1.00 82.00 205 ILE A C 1
ATOM 1656 O O . ILE A 1 205 ? 1.762 1.363 25.081 1.00 82.00 205 ILE A O 1
ATOM 1660 N N . PRO A 1 206 ? 0.753 3.054 23.979 1.00 76.50 206 PRO A N 1
ATOM 1661 C CA . PRO A 1 206 ? 0.852 3.986 25.093 1.00 76.50 206 PRO A CA 1
ATOM 1662 C C . PRO A 1 206 ? 0.152 3.465 26.352 1.00 76.50 206 PRO A C 1
ATOM 1664 O O . PRO A 1 206 ? -0.977 2.971 26.295 1.00 76.50 206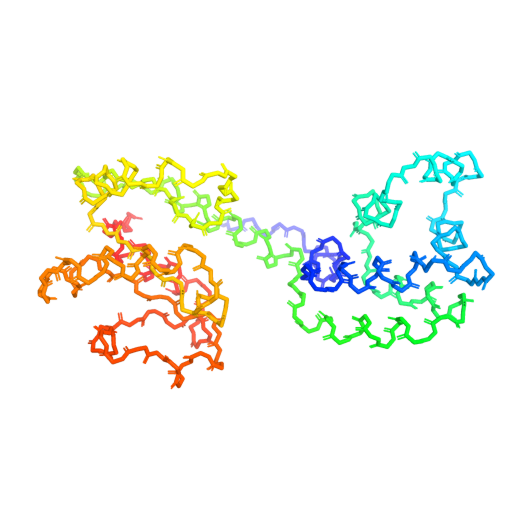 PRO A O 1
ATOM 1667 N N . ARG A 1 207 ? 0.769 3.669 27.525 1.00 78.75 207 ARG A N 1
ATOM 1668 C CA . ARG A 1 207 ? 0.192 3.277 28.832 1.00 78.75 207 ARG A CA 1
ATOM 1669 C C . ARG A 1 207 ? -1.204 3.867 29.076 1.00 78.75 207 ARG A C 1
ATOM 1671 O O . ARG A 1 207 ? -2.034 3.259 29.745 1.00 78.75 207 ARG A O 1
ATOM 1678 N N . THR A 1 208 ? -1.484 5.031 28.492 1.00 71.00 208 THR A N 1
ATOM 1679 C CA . THR A 1 208 ? -2.778 5.723 28.581 1.00 71.00 208 THR A CA 1
ATOM 1680 C C . THR A 1 208 ? -3.936 4.922 27.986 1.00 71.00 208 THR A C 1
ATOM 1682 O O . THR A 1 208 ? -5.076 5.151 28.374 1.00 71.00 208 THR A O 1
ATOM 1685 N N . ILE A 1 209 ? -3.668 3.990 27.067 1.00 74.81 209 ILE A N 1
ATOM 1686 C CA . ILE A 1 209 ? -4.687 3.133 26.441 1.00 74.81 209 ILE A CA 1
ATOM 1687 C C . ILE A 1 209 ? -4.382 1.637 26.589 1.00 74.81 209 ILE A C 1
ATOM 1689 O O . ILE A 1 209 ? -5.179 0.814 26.156 1.00 74.81 209 ILE A O 1
ATOM 1693 N N . SER A 1 210 ? -3.274 1.257 27.235 1.00 80.12 210 SER A N 1
ATOM 1694 C CA . SER A 1 210 ? -2.862 -0.148 27.375 1.00 80.12 210 SER A CA 1
ATOM 1695 C C . SER A 1 210 ? -3.801 -0.993 28.243 1.00 80.12 210 SER A C 1
ATOM 1697 O O . SER A 1 210 ? -3.755 -2.216 28.173 1.00 80.12 210 SER A O 1
ATOM 1699 N N . HIS A 1 211 ? -4.621 -0.357 29.084 1.00 81.75 211 HIS A N 1
ATOM 1700 C CA . HIS A 1 211 ? -5.652 -1.019 29.890 1.00 81.75 211 HIS A CA 1
ATOM 1701 C C . HIS A 1 211 ? -6.945 -1.279 29.102 1.00 81.75 211 HIS A C 1
ATOM 1703 O O . HIS A 1 211 ? -7.794 -2.043 29.552 1.00 81.75 211 HIS A O 1
ATOM 1709 N N . ILE A 1 212 ? -7.101 -0.658 27.930 1.00 83.56 212 ILE A N 1
ATOM 1710 C CA . ILE A 1 212 ? -8.268 -0.833 27.071 1.00 83.56 212 ILE A CA 1
ATOM 1711 C C . ILE A 1 212 ? -8.050 -2.085 26.222 1.00 83.56 212 ILE A C 1
ATOM 1713 O O . ILE A 1 212 ? -7.025 -2.231 25.554 1.00 83.56 212 ILE A O 1
ATOM 1717 N N . THR A 1 213 ? -9.028 -2.990 26.2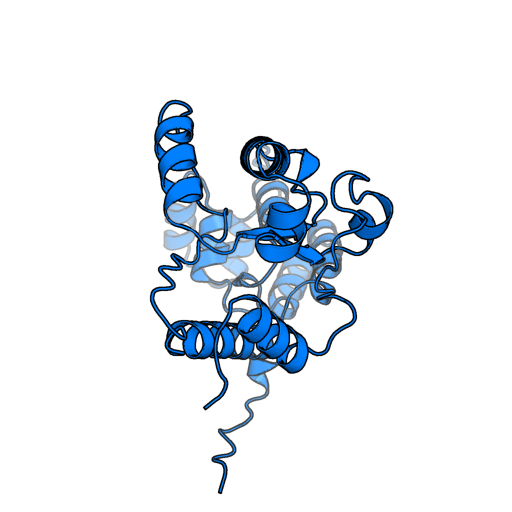21 1.00 86.44 213 THR A N 1
ATOM 1718 C CA . THR A 1 213 ? -9.003 -4.163 25.343 1.00 86.44 213 THR A CA 1
ATOM 1719 C C . THR A 1 213 ? -9.023 -3.719 23.883 1.00 86.44 213 THR A C 1
ATOM 1721 O O . THR A 1 213 ? -9.927 -2.999 23.462 1.00 86.44 213 THR A O 1
ATOM 1724 N N . TYR A 1 214 ? -8.038 -4.164 23.106 1.00 87.44 214 TYR A N 1
ATOM 1725 C CA . TYR A 1 214 ? -7.942 -3.884 21.678 1.00 87.44 214 TYR A CA 1
ATOM 1726 C C . TYR A 1 214 ? -8.282 -5.121 20.844 1.00 87.44 214 TYR A 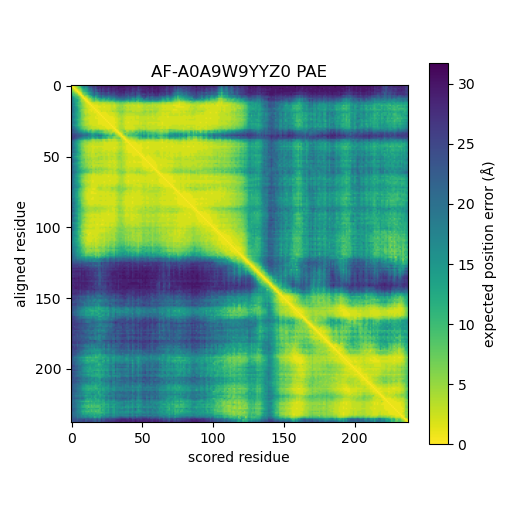C 1
ATOM 1728 O O . TYR A 1 214 ? -8.089 -6.256 21.280 1.00 87.44 214 TYR A O 1
ATOM 1736 N N . LEU A 1 215 ? -8.784 -4.898 19.631 1.00 90.12 215 LEU A N 1
ATOM 1737 C CA . LEU A 1 215 ? -8.981 -5.947 18.636 1.00 90.12 215 LEU A CA 1
ATOM 1738 C C . LEU A 1 215 ? -7.663 -6.209 17.916 1.00 90.12 215 LEU A C 1
ATOM 1740 O O . LEU A 1 215 ? -7.030 -5.290 17.401 1.00 90.12 215 LEU A O 1
ATOM 1744 N N . ASP A 1 216 ? -7.249 -7.467 17.889 1.00 90.00 216 ASP A N 1
ATOM 1745 C CA . ASP A 1 216 ? -5.963 -7.882 17.349 1.00 90.00 216 ASP A CA 1
ATOM 1746 C C . ASP A 1 216 ? -6.144 -8.481 15.956 1.00 90.00 216 ASP A C 1
ATOM 1748 O O . ASP A 1 216 ? -6.391 -9.678 15.808 1.00 90.00 216 ASP A O 1
ATOM 1752 N N . TYR A 1 217 ? -6.040 -7.638 14.927 1.00 86.56 217 TYR A N 1
ATOM 1753 C CA . TYR A 1 217 ? -6.253 -8.064 13.543 1.00 86.56 217 TYR A CA 1
ATOM 1754 C C . TYR A 1 217 ? -5.239 -9.127 13.097 1.00 86.56 217 TYR A C 1
ATOM 1756 O O . TYR A 1 217 ? -5.533 -9.946 12.236 1.00 86.56 217 TYR A O 1
ATOM 1764 N N . LEU A 1 218 ? -4.043 -9.135 13.690 1.00 81.94 218 LEU A N 1
ATOM 1765 C CA . LEU A 1 218 ? -2.946 -10.012 13.280 1.00 81.94 218 LEU A CA 1
ATOM 1766 C C . LEU A 1 218 ? -3.100 -11.447 13.773 1.00 81.94 218 LEU A C 1
ATOM 1768 O O . LEU A 1 218 ? -2.525 -12.362 13.190 1.00 81.94 218 LEU A O 1
ATOM 1772 N N . ARG A 1 219 ? -3.833 -11.638 14.871 1.00 86.06 219 ARG A N 1
ATOM 1773 C CA . ARG A 1 219 ? -4.003 -12.945 15.522 1.00 86.06 219 ARG A CA 1
ATOM 1774 C C . ARG A 1 219 ? -5.400 -13.531 15.344 1.00 86.06 219 ARG A C 1
ATOM 1776 O O . ARG A 1 219 ? -5.651 -14.640 15.809 1.00 86.06 219 ARG A O 1
ATOM 1783 N N . GLN A 1 220 ? -6.309 -12.798 14.710 1.00 85.31 220 GLN A N 1
ATOM 1784 C CA . GLN A 1 220 ? -7.692 -13.208 14.501 1.00 85.31 220 GLN A CA 1
ATOM 1785 C C . GLN A 1 220 ? -7.929 -13.604 13.044 1.00 85.31 220 GLN A C 1
ATOM 1787 O O . GLN A 1 220 ? -7.373 -13.009 12.124 1.00 85.31 220 GLN A O 1
ATOM 1792 N N . ASP A 1 221 ? -8.800 -14.593 12.833 1.00 85.56 221 ASP A N 1
ATOM 1793 C CA . ASP A 1 221 ? -9.355 -14.851 11.505 1.00 85.56 221 ASP A CA 1
ATOM 1794 C C . ASP A 1 221 ? -10.112 -13.612 10.998 1.00 85.56 221 ASP A C 1
ATOM 1796 O O . ASP A 1 221 ? -10.805 -12.937 11.765 1.00 85.56 221 ASP A O 1
ATOM 1800 N N . GLU A 1 222 ? -10.014 -13.330 9.697 1.00 75.69 222 GLU A N 1
ATOM 1801 C CA . GLU A 1 222 ? -10.560 -12.111 9.098 1.00 75.69 222 GLU A CA 1
ATOM 1802 C C . GLU A 1 222 ? -12.074 -11.988 9.331 1.00 75.69 222 GLU A C 1
ATOM 1804 O O . GLU A 1 222 ? -12.565 -10.912 9.674 1.00 75.69 222 GLU A O 1
ATOM 1809 N N . LYS A 1 223 ? -12.831 -13.088 9.208 1.00 78.75 223 LYS A N 1
ATOM 1810 C CA . LYS A 1 223 ? -14.281 -13.073 9.447 1.00 78.75 223 LYS A CA 1
ATOM 1811 C C . LYS A 1 223 ? -14.583 -12.760 10.909 1.00 78.75 223 LYS A C 1
ATOM 1813 O O . LYS A 1 223 ? -15.428 -11.912 11.194 1.00 78.75 223 LYS A O 1
ATOM 1818 N N . HIS A 1 224 ? -13.882 -13.435 11.818 1.00 84.44 224 HIS A N 1
ATOM 1819 C CA . HIS A 1 224 ? -14.065 -13.255 13.253 1.00 84.44 224 HIS A CA 1
ATOM 1820 C C . HIS A 1 224 ? -13.743 -11.823 13.697 1.00 84.44 224 HIS A C 1
ATOM 1822 O O . HIS A 1 224 ? -14.529 -11.223 14.430 1.00 84.44 224 HIS A O 1
ATOM 1828 N N . PHE A 1 225 ? -12.650 -11.249 13.189 1.00 87.50 225 PHE A N 1
ATOM 1829 C CA . PHE A 1 225 ? -12.272 -9.860 13.440 1.00 87.50 225 PHE A CA 1
ATOM 1830 C C . PHE A 1 225 ? -13.389 -8.884 13.050 1.00 87.50 225 PHE A C 1
ATOM 1832 O O . PHE A 1 225 ? -13.790 -8.037 13.850 1.00 87.50 225 PHE A O 1
ATOM 1839 N N . TRP A 1 226 ? -13.926 -9.011 11.832 1.00 82.44 226 TRP A N 1
ATOM 1840 C CA . TRP A 1 226 ? -14.975 -8.111 11.348 1.00 82.44 226 TRP A CA 1
ATOM 1841 C C . TRP A 1 226 ? -16.282 -8.254 12.133 1.00 82.44 226 TRP A C 1
ATOM 1843 O O . TRP A 1 226 ? -16.962 -7.252 12.369 1.00 82.44 226 TRP A O 1
ATOM 1853 N N . ASP A 1 227 ? -16.633 -9.469 12.559 1.00 83.25 227 ASP A N 1
ATOM 1854 C CA . ASP A 1 227 ? -17.807 -9.696 13.402 1.00 83.25 227 ASP A CA 1
ATOM 1855 C C . ASP A 1 227 ? -17.622 -9.104 14.810 1.00 83.25 227 ASP A C 1
ATOM 1857 O O . ASP A 1 227 ? -18.543 -8.453 15.309 1.00 83.25 227 ASP A O 1
ATOM 1861 N N . LEU A 1 228 ? -16.438 -9.245 15.420 1.00 86.56 228 LEU A N 1
ATOM 1862 C CA . LEU A 1 228 ? -16.109 -8.597 16.695 1.00 86.56 228 LEU A CA 1
ATOM 1863 C C . LEU A 1 228 ? -16.144 -7.073 16.580 1.00 86.56 228 LEU A C 1
ATOM 1865 O O . LEU A 1 228 ? -16.776 -6.414 17.402 1.00 86.56 228 LEU A O 1
ATOM 1869 N N . LEU A 1 229 ? -15.535 -6.505 15.536 1.00 85.62 229 LEU A N 1
ATOM 1870 C CA . LEU A 1 229 ? -15.548 -5.063 15.305 1.00 85.62 229 LEU A CA 1
ATOM 1871 C C . LEU A 1 229 ? -16.981 -4.540 15.158 1.00 85.62 229 LEU A C 1
ATOM 1873 O O . LEU A 1 229 ? -17.345 -3.550 15.790 1.00 85.62 229 LEU A O 1
ATOM 1877 N N . ALA A 1 230 ? -17.822 -5.228 14.382 1.00 81.06 230 ALA A N 1
ATOM 1878 C CA . ALA A 1 230 ? -19.235 -4.885 14.247 1.00 81.06 230 ALA A CA 1
ATOM 1879 C C . ALA A 1 230 ? -19.966 -4.898 15.603 1.00 81.06 230 ALA A C 1
ATOM 1881 O O . ALA A 1 230 ? -20.724 -3.972 15.902 1.00 81.06 230 ALA A O 1
ATOM 1882 N N . GLN A 1 231 ? -19.715 -5.903 16.445 1.00 83.25 231 GLN A N 1
ATOM 1883 C CA . GLN A 1 231 ? -20.292 -5.981 17.791 1.00 83.25 231 GLN A CA 1
ATOM 1884 C C . GLN A 1 231 ? -19.800 -4.843 18.696 1.00 83.25 231 GLN A C 1
ATOM 1886 O O . GLN A 1 231 ? -20.613 -4.197 19.357 1.00 83.25 231 GLN A O 1
ATOM 1891 N N . SER A 1 232 ? -18.499 -4.530 18.687 1.00 83.56 232 SER A N 1
ATOM 1892 C CA . SER A 1 232 ? -17.917 -3.415 19.452 1.00 83.56 232 SER A CA 1
ATOM 1893 C C . SER A 1 232 ? -18.508 -2.059 19.051 1.00 83.56 232 SER A C 1
ATOM 1895 O O . SER A 1 232 ? -18.686 -1.177 19.900 1.00 83.56 232 SER A O 1
ATOM 1897 N N . LEU A 1 233 ? -18.865 -1.912 17.770 1.00 79.31 233 LEU A N 1
ATOM 1898 C CA . LEU A 1 233 ? -19.557 -0.749 17.212 1.00 79.31 233 LEU A CA 1
ATOM 1899 C C . LEU A 1 233 ? -21.064 -0.735 17.525 1.00 79.31 233 LEU A C 1
ATOM 1901 O O . LEU A 1 233 ? -21.735 0.242 17.210 1.00 79.31 233 LEU A O 1
ATOM 1905 N N . GLY A 1 234 ? -21.610 -1.767 18.175 1.00 76.56 234 GLY A N 1
ATOM 1906 C CA . GLY A 1 234 ? -23.021 -1.841 18.562 1.00 76.56 234 GLY A CA 1
ATOM 1907 C C . GLY A 1 234 ? -23.953 -2.319 17.447 1.00 76.56 234 GLY A C 1
ATOM 1908 O O . GLY A 1 234 ? -25.144 -1.996 17.451 1.00 76.56 234 GLY A O 1
ATOM 1909 N N . TRP A 1 235 ? -23.438 -3.060 16.466 1.00 75.44 235 TRP A N 1
ATOM 1910 C CA . TRP A 1 235 ? -24.263 -3.670 15.428 1.00 75.44 235 TRP A CA 1
ATOM 1911 C C . TRP A 1 235 ? -24.705 -5.069 15.832 1.00 75.44 235 TRP A C 1
ATOM 1913 O O . TRP A 1 235 ? -23.893 -5.925 16.176 1.00 75.44 235 TRP A O 1
ATOM 1923 N N . SER A 1 236 ? -26.009 -5.317 15.741 1.00 60.56 236 SER A N 1
ATOM 1924 C CA . SER A 1 236 ? -26.577 -6.648 15.939 1.00 60.56 236 SER A CA 1
ATOM 1925 C C . SER A 1 236 ? -26.414 -7.473 14.662 1.00 60.56 236 SER A C 1
ATOM 1927 O O . SER A 1 236 ? -26.692 -6.999 13.556 1.00 60.56 236 SER A O 1
ATOM 1929 N N . ALA A 1 237 ? -25.953 -8.714 14.816 1.00 53.44 237 ALA A N 1
ATOM 1930 C CA . ALA A 1 237 ? -26.184 -9.743 13.816 1.00 53.44 237 ALA A CA 1
ATOM 1931 C C . ALA A 1 237 ? -27.680 -10.084 13.862 1.00 53.44 237 ALA A C 1
ATOM 1933 O O . ALA A 1 237 ? -28.167 -10.557 14.888 1.00 53.44 237 ALA A O 1
ATOM 1934 N N . LYS A 1 238 ? -28.404 -9.762 12.790 1.00 46.75 238 LYS A N 1
ATOM 1935 C CA . LYS A 1 238 ? -29.668 -10.438 12.496 1.00 46.75 238 LYS A CA 1
ATOM 1936 C C . LYS A 1 238 ? -29.363 -11.754 11.809 1.00 46.75 238 LYS A C 1
ATOM 1938 O O . LYS A 1 238 ? -28.433 -11.742 10.967 1.00 46.75 238 LYS A O 1
#

Organism: NCBI:txid174260

pLDDT: mean 75.03, std 17.93, range [26.39, 95.06]

Radius of gyration: 22.21 Å; Cα contacts (8 Å, |Δi|>4): 217; chains: 1; bounding box: 52×50×62 Å

Mean predicted aligned error: 12.96 Å

Solvent-accessible surface area (backbone atoms only — not comparable to full-atom values): 14185 Å² total; per-residue (Å²): 135,82,83,82,71,82,86,56,79,70,42,68,47,42,32,48,59,57,42,55,70,67,56,55,52,47,49,34,58,67,30,59,51,93,61,82,86,63,86,32,46,64,62,52,38,46,76,75,68,48,51,74,66,54,48,56,53,36,68,76,43,98,53,41,57,60,51,48,41,72,77,54,11,85,41,44,44,66,58,53,35,53,54,30,44,72,68,67,37,48,71,59,28,59,61,52,56,72,45,54,80,79,28,58,28,55,49,58,51,53,50,52,53,52,49,54,51,50,58,71,68,51,63,54,67,69,97,60,59,74,80,88,69,69,92,76,67,88,76,86,71,86,82,61,54,66,71,49,46,60,49,45,65,76,56,43,73,60,44,76,42,72,41,37,78,67,33,87,78,33,74,65,39,58,50,52,49,48,59,59,61,72,42,54,72,75,49,38,63,71,22,50,41,39,33,36,74,36,79,87,29,66,87,64,58,54,77,92,54,62,86,46,79,56,47,52,57,82,84,40,57,72,69,59,41,53,54,50,52,39,45,77,71,46,36,66,87,128

Sequence (238 aa):
MAHDEDITSADNEKLVKDMPKDAHTMLIKHLQPKNIFGRNYKLFADKLGYSYQDIQYLESKDKPVQQIIEEKGDRTIAEWISLLKDMERKDVAEDLEKFIEKTPTPRQLKLRKSYVKRIRNRRPVGNLTMHLFALAMKIESGSVFETTAVAIEKTCKKFVVILSSNFDHSEGAHYESQIATGLSPGAKEKRLIPVLIEEAYRSKIPRTISHITYLDYLRQDEKHFWDLLAQSLGWSAK

InterPro domains:
  IPR000157 Toll/interleukin-1 receptor homology (TIR) domain [PF13676] (141-225)
  IPR000157 Toll/interleukin-1 receptor homology (TIR) domain [PS50104] (94-233)
  IPR000488 Death domain [PF00531] (27-98)
  IPR011029 Death-like domain superfamily [G3DSA:1.10.533.10] (15-110)
  IPR011029 Death-like domain superfamily [SSF47986] (18-99)
  IPR017281 Myeloid differentiation primary response protein MyD88 [PTHR15079] (153-236)
  IPR035897 Toll/interleukin-1 receptor homology (TIR) domain superfamily [G3DSA:3.40.50.10140] (111-234)
  IPR035897 Toll/interleukin-1 receptor homology (TIR) domain superfamily [SSF52200] (154-235)

Nearest PDB structures (foldseek):
  7l6w-assembly1_A  TM=6.834E-01  e=4.447E-05  Homo sapiens
  2js7-assembly1_A  TM=8.295E-01  e=1.243E-03  Homo sapiens
  3mop-assembly1_D  TM=8.657E-01  e=1.040E-02  Homo sapiens
  6wt7-assembly1_A-2  TM=7.953E-01  e=2.607E-02  Magallana gigas
  6wt6-assembly1_A-2  TM=7.839E-01  e=4.602E-01  Magallana gigas